Protein AF-A0A848CY30-F1 (afdb_monomer)

Sequence (282 aa):
MSFMGMEYYSLSLKELAEWYNFKQAIVEYSVNGYIADVGVECYELKNFFEYSEYDPFFDEDESNYEKHYRKINTGNFVFEVNVTHSMEEKKILAFQCHSVPFLEFKPQQIEEGFIFTVTAVHIPDFLVYLLEKVKIFLSKEFEDELFELGKKMYENARENELKKELRIEVINQLAKELENVNFRQHISRVQFEKMNTITAQVYKTKVKTEELLYQIKYKPYLLSSISKLHEEYKVKVLIGEKTSTSKEKVVGFSFLLPDKYLYGQQLKEIMQYVLSELKNKP

Secondary structure (DSSP, 8-state):
--STT-------HHHHHHHTT---EEEEEEETTEEEEEEEEEEEEEEE-------TT--S-TT----EEEEEEEEEEEEEE-SSSPPPHHHHHHHHHTT--EEEEEEEEETTEEEEEEEEEE-HHHHHHHHHHHHHHHHHHTHHHHHHHHHHHHHHHHHHHHHHHHHHHHHHHHHHHHHH--GGGGS-HHHHHHHTEEEEE-TT-EEEEEEEGGGS---HHHHHHHHHHHHHSEEEEEEEEETTEEEEEEEEEEEE-S-SSHHHHHHHHHHHHHHHHHHH--

Nearest PDB structures (foldseek):
  7rh8-assembly1_A  TM=3.267E-01  e=3.064E-01  Candida albicans SC5314
  7zrz-assembly1_CP1  TM=3.404E-01  e=1.438E+00  Homo sapiens
  1bd3-assembly1_D  TM=2.939E-01  e=3.723E+00  Toxoplasma gondii
  5e38-assembly1_C  TM=2.479E-01  e=5.319E+00  Mycobacterium tuberculosis H37Rv

Mean predicted aligned error: 18.24 Å

Foldseek 3Di:
DDDPPDDPDDDPPVVVCVVQVWDDKDAQDDDPNDTARIKTWGWDWDWDQDPDPDPVPDDPDPPDRDGDTDIDTPGIEGEHEDAPDDDDPVVVVSCVVVVHWYWYWYWDADPVGTDTDTPDGDDVVVVVVVVVVVVVVCCVVCVVVVVVVVVVVVVVVVVVVVVLVVLLVVLVVVLVVLVVDQCLVVQDPVNLQVVQKDKDFAPPWDFDDKAFPVVDDDDPVVCVVVVVLVVQWRKIFGWTDDPPDPDIDGGTMMTGHDDSRVPRVVVSVVVNVVSVVSSPDD

Solvent-accessible surface area (backbone atoms only — not comparable to full-atom values): 16655 Å² total; per-residue (Å²): 134,66,74,86,80,50,78,82,78,78,82,53,66,66,59,50,39,60,71,44,34,60,75,51,77,38,72,65,28,75,55,97,92,41,74,33,56,30,27,28,38,23,40,44,78,42,82,47,83,77,78,70,78,86,62,96,81,70,72,95,67,91,84,73,78,77,83,46,67,46,80,41,78,75,50,54,39,37,37,38,73,37,81,88,58,74,82,52,69,68,57,55,51,52,32,57,77,67,69,41,36,35,42,28,28,31,76,40,84,52,98,94,49,71,48,72,46,78,77,45,77,42,53,67,69,60,52,52,51,51,52,51,52,49,49,54,49,51,54,66,80,38,40,66,60,52,48,53,51,51,50,52,53,48,53,52,52,52,52,52,50,51,53,50,52,53,50,46,50,52,47,52,52,51,53,58,54,53,73,73,57,62,50,55,81,74,51,51,71,69,57,46,53,58,76,40,40,52,75,53,65,54,84,90,50,54,74,76,48,76,44,55,54,91,81,58,94,70,63,76,79,60,45,61,65,50,51,61,50,48,77,74,27,57,48,32,32,28,31,16,41,52,94,87,43,97,57,77,38,82,42,34,40,34,38,35,60,82,73,86,62,57,63,32,51,52,52,49,53,50,52,52,48,52,47,52,53,64,63,71,53,131

Organism: Aneurinibacillus aneurinilyticus (NCBI:txid1391)

Radius of gyration: 45.06 Å; Cα contacts (8 Å, |Δi|>4): 314; chains: 1; bounding box: 93×86×100 Å

Structure (mmCIF, N/CA/C/O backbone):
data_AF-A0A848CY30-F1
#
_entry.id   AF-A0A848CY30-F1
#
loop_
_atom_site.group_PDB
_atom_site.id
_atom_site.type_symbol
_atom_site.label_atom_id
_atom_site.label_alt_id
_atom_site.label_comp_id
_atom_site.label_asym_id
_atom_site.label_entity_id
_atom_site.label_seq_id
_atom_site.pdbx_PDB_ins_code
_atom_site.Cartn_x
_atom_site.Cartn_y
_atom_site.Cartn_z
_atom_site.occupancy
_atom_site.B_iso_or_equiv
_atom_site.auth_seq_id
_atom_site.auth_comp_id
_atom_site.auth_asym_id
_atom_site.auth_atom_id
_atom_site.pdbx_PDB_model_num
ATOM 1 N N . MET A 1 1 ? -24.897 13.186 9.792 1.00 32.31 1 MET A N 1
ATOM 2 C CA . MET A 1 1 ? -24.762 13.801 8.451 1.00 32.31 1 MET A CA 1
ATOM 3 C C . MET A 1 1 ? -23.546 13.150 7.800 1.00 32.31 1 MET A C 1
ATOM 5 O O . MET A 1 1 ? -22.458 13.335 8.325 1.00 32.31 1 MET A O 1
ATOM 9 N N . SER A 1 2 ? -23.709 12.294 6.782 1.00 28.56 2 SER A N 1
ATOM 10 C CA . SER A 1 2 ? -22.567 11.595 6.169 1.00 28.56 2 SER A CA 1
ATOM 11 C C . SER A 1 2 ? -21.793 12.560 5.274 1.00 28.56 2 SER A C 1
ATOM 13 O O . SER A 1 2 ? -22.334 13.045 4.279 1.00 28.56 2 SER A O 1
ATOM 15 N N . PHE A 1 3 ? -20.534 12.828 5.592 1.00 31.98 3 PHE A N 1
ATOM 16 C CA . PHE A 1 3 ? -19.614 13.393 4.614 1.00 31.98 3 PHE A CA 1
ATOM 17 C C . PHE A 1 3 ? -19.080 12.211 3.784 1.00 31.98 3 PHE A C 1
ATOM 19 O O . PHE A 1 3 ? -18.502 11.284 4.338 1.00 31.98 3 PHE A O 1
ATOM 26 N N . MET A 1 4 ? -19.320 12.213 2.467 1.00 35.91 4 MET A N 1
ATOM 27 C CA . MET A 1 4 ? -18.810 11.217 1.499 1.00 35.91 4 MET A CA 1
ATOM 28 C C . MET A 1 4 ? -19.354 9.774 1.572 1.00 35.91 4 MET A C 1
ATOM 30 O O . MET A 1 4 ? -18.654 8.850 1.172 1.00 35.91 4 MET A O 1
ATOM 34 N N . GLY A 1 5 ? -20.581 9.540 2.051 1.00 35.50 5 GLY A N 1
ATOM 35 C CA . GLY A 1 5 ? -21.161 8.182 2.055 1.00 35.50 5 GLY A CA 1
ATOM 36 C C . GLY A 1 5 ? -20.443 7.182 2.974 1.00 35.50 5 GLY A C 1
ATOM 37 O O . GLY A 1 5 ? -20.750 5.996 2.943 1.00 35.50 5 GLY A O 1
ATOM 38 N N . MET A 1 6 ? -19.510 7.654 3.808 1.00 35.53 6 MET A N 1
ATOM 39 C CA . MET A 1 6 ? -18.974 6.885 4.921 1.00 35.53 6 MET A CA 1
ATOM 40 C C . MET A 1 6 ? -20.007 6.904 6.046 1.00 35.53 6 MET A C 1
ATOM 42 O O . MET A 1 6 ? -20.316 7.959 6.611 1.00 35.53 6 MET A O 1
ATOM 46 N N . GLU A 1 7 ? -20.574 5.740 6.345 1.00 45.69 7 GLU A N 1
ATOM 47 C CA . GLU A 1 7 ? -21.355 5.550 7.560 1.00 45.69 7 GLU A CA 1
ATOM 48 C C . GLU A 1 7 ? -20.403 5.670 8.754 1.00 45.69 7 GLU A C 1
ATOM 50 O O . GLU A 1 7 ? -19.390 4.976 8.846 1.00 45.69 7 GLU A O 1
ATOM 55 N N . TYR A 1 8 ? -20.689 6.611 9.654 1.00 51.47 8 TYR A N 1
ATOM 56 C CA . TYR A 1 8 ? -19.996 6.670 10.933 1.00 51.47 8 TYR A CA 1
ATOM 57 C C . TYR A 1 8 ? -20.412 5.432 11.727 1.00 51.47 8 TYR A C 1
ATOM 59 O O . TYR A 1 8 ? -21.544 5.356 12.203 1.00 51.47 8 TYR A O 1
ATOM 67 N N . TYR A 1 9 ? -19.512 4.461 11.856 1.00 58.19 9 TYR A N 1
ATOM 68 C CA . TYR A 1 9 ? -19.754 3.294 12.693 1.00 58.19 9 TYR A CA 1
ATOM 69 C C . TYR A 1 9 ? -19.747 3.722 14.160 1.00 58.19 9 TYR A C 1
ATOM 71 O O . TYR A 1 9 ? -18.763 4.267 14.662 1.00 58.19 9 TYR A O 1
ATOM 79 N N . SER A 1 10 ? -20.864 3.501 14.849 1.00 67.50 10 SER A N 1
ATOM 80 C CA . SER A 1 10 ? -20.977 3.782 16.276 1.00 67.50 10 SER A CA 1
ATOM 81 C C . SER A 1 10 ? -20.033 2.877 17.065 1.00 67.50 10 SER A C 1
ATOM 83 O O . SER A 1 10 ? -20.115 1.653 16.952 1.00 67.50 10 SER A O 1
ATOM 85 N N . LEU A 1 11 ? -19.183 3.463 17.909 1.00 73.06 11 LEU A N 1
ATOM 86 C CA . LEU A 1 11 ? -18.422 2.706 18.899 1.00 73.06 11 LEU A CA 1
ATOM 87 C C . LEU A 1 11 ? -19.399 2.126 19.931 1.00 73.06 11 LEU A C 1
ATOM 89 O O . LEU A 1 11 ? -20.044 2.871 20.670 1.00 73.06 11 LEU A O 1
ATOM 93 N N . SER A 1 12 ? -19.516 0.801 19.993 1.00 83.50 12 SER A N 1
ATOM 94 C CA . SER A 1 12 ? -20.350 0.149 20.999 1.00 83.50 12 SER A CA 1
ATOM 95 C C . SER A 1 12 ? -19.657 0.197 22.359 1.00 83.50 12 SER A C 1
ATOM 97 O O . SER A 1 12 ? -18.702 -0.539 22.607 1.00 83.50 12 SER A O 1
ATOM 99 N N . LEU A 1 13 ? -20.161 1.033 23.274 1.00 83.94 13 LEU A N 1
ATOM 100 C CA . LEU A 1 13 ? -19.685 1.057 24.664 1.00 83.94 13 LEU A CA 1
ATOM 101 C C . LEU A 1 13 ? -19.841 -0.306 25.348 1.00 83.94 13 LEU A C 1
ATOM 103 O O . LEU A 1 13 ? -19.048 -0.643 26.221 1.00 83.94 13 LEU A O 1
ATOM 107 N N . LYS A 1 14 ? -20.832 -1.103 24.931 1.00 86.69 14 LYS A N 1
ATOM 108 C CA . LYS A 1 14 ? -21.013 -2.471 25.414 1.00 86.69 14 LYS A CA 1
ATOM 109 C C . LYS A 1 14 ? -19.854 -3.369 24.981 1.00 86.69 14 LYS A C 1
ATOM 111 O O . LYS A 1 14 ? -19.262 -4.017 25.832 1.00 86.69 14 LYS A O 1
ATOM 116 N N . GLU A 1 15 ? -19.505 -3.372 23.693 1.00 88.00 15 GLU A N 1
ATOM 117 C CA . GLU A 1 15 ? -18.373 -4.171 23.196 1.00 88.00 15 GLU A CA 1
ATOM 118 C C . GLU A 1 15 ? -17.053 -3.708 23.819 1.00 88.00 15 GLU A C 1
ATOM 120 O O . GLU A 1 15 ? -16.219 -4.533 24.181 1.00 88.00 15 GLU A O 1
ATOM 125 N N . LEU A 1 16 ? -16.881 -2.395 23.998 1.00 89.56 16 LEU A N 1
ATOM 126 C CA . LEU A 1 16 ? -15.714 -1.831 24.669 1.00 89.56 16 LEU A CA 1
ATOM 127 C C . LEU A 1 16 ? -15.620 -2.302 26.129 1.00 89.56 16 LEU A C 1
ATOM 129 O O . LEU A 1 16 ? -14.561 -2.748 26.567 1.00 89.56 16 LEU A O 1
ATOM 133 N N . ALA A 1 17 ? -16.728 -2.240 26.872 1.00 90.62 17 ALA A N 1
ATOM 134 C CA . ALA A 1 17 ? -16.795 -2.680 28.263 1.00 90.62 17 ALA A CA 1
ATOM 135 C C . ALA A 1 17 ? -16.582 -4.191 28.415 1.00 90.62 17 ALA A C 1
ATOM 137 O O . ALA A 1 17 ? -15.978 -4.627 29.395 1.00 90.62 17 ALA A O 1
ATOM 138 N N . GLU A 1 18 ? -17.061 -4.987 27.458 1.00 90.25 18 GLU A N 1
ATOM 139 C CA . GLU A 1 18 ? -16.819 -6.429 27.393 1.00 90.25 18 GLU A CA 1
ATOM 140 C C . GLU A 1 18 ? -15.346 -6.731 27.101 1.00 90.25 18 GLU A C 1
ATOM 142 O O . GLU A 1 18 ? -14.755 -7.566 27.784 1.00 90.25 18 GLU A O 1
ATOM 147 N N . TRP A 1 19 ? -14.733 -6.016 26.152 1.00 90.69 19 TRP A N 1
ATOM 148 C CA . TRP A 1 19 ? -13.334 -6.210 25.766 1.00 90.69 19 TRP A CA 1
ATOM 149 C C . TRP A 1 19 ? -12.361 -5.850 26.893 1.00 90.69 19 TRP A C 1
ATOM 151 O O . TRP A 1 19 ? -11.483 -6.641 27.223 1.00 90.69 19 TRP A O 1
ATOM 161 N N . TYR A 1 20 ? -12.550 -4.693 27.536 1.00 90.50 20 TYR A N 1
ATOM 162 C CA . TYR A 1 20 ? -11.743 -4.270 28.690 1.00 90.50 20 TYR A CA 1
ATOM 163 C C . TYR A 1 20 ? -12.191 -4.920 30.013 1.00 90.50 20 TYR A C 1
ATOM 165 O O . TYR A 1 20 ? -11.519 -4.770 31.038 1.00 90.50 20 TYR A O 1
ATOM 173 N N . ASN A 1 21 ? -13.317 -5.645 30.003 1.00 91.50 21 ASN A N 1
ATOM 174 C CA . ASN A 1 21 ? -13.921 -6.314 31.156 1.00 91.50 21 ASN A CA 1
ATOM 175 C C . ASN A 1 21 ? -14.073 -5.379 32.366 1.00 91.50 21 ASN A C 1
ATOM 177 O O . ASN A 1 21 ? -13.579 -5.661 33.464 1.00 91.50 21 ASN A O 1
ATOM 181 N N . PHE A 1 22 ? -14.770 -4.264 32.153 1.00 93.75 22 PHE A N 1
ATOM 182 C CA . PHE A 1 22 ? -15.001 -3.248 33.176 1.00 93.75 22 PHE A CA 1
ATOM 183 C C . PHE A 1 22 ? -15.627 -3.836 34.450 1.00 93.75 22 PHE A C 1
ATOM 185 O O . PHE A 1 22 ? -16.472 -4.746 34.404 1.00 93.75 22 PHE A O 1
ATOM 192 N N . LYS A 1 23 ? -15.208 -3.315 35.609 1.00 89.56 23 LYS A N 1
ATOM 193 C CA . LYS A 1 23 ? -15.748 -3.722 36.917 1.00 89.56 23 LYS A CA 1
ATOM 194 C C . LYS A 1 23 ? -16.215 -2.557 37.761 1.00 89.56 23 LYS A C 1
ATOM 196 O O . LYS A 1 23 ? -17.405 -2.457 38.042 1.00 89.56 23 LYS A O 1
ATOM 201 N N . GLN A 1 24 ? -15.279 -1.722 38.189 1.00 91.50 24 GLN A N 1
ATOM 202 C CA . GLN A 1 24 ? -15.540 -0.671 39.156 1.00 91.50 24 GLN A CA 1
ATOM 203 C C . GLN A 1 24 ? -15.174 0.673 38.554 1.00 91.50 24 GLN A C 1
ATOM 205 O O . GLN A 1 24 ? -14.080 0.831 38.023 1.00 91.50 24 GLN A O 1
ATOM 210 N N . ALA A 1 25 ? -16.105 1.617 38.644 1.00 93.75 25 ALA A N 1
ATOM 211 C CA . ALA A 1 25 ? -15.894 2.996 38.246 1.00 93.75 25 ALA A CA 1
ATOM 212 C C . ALA A 1 25 ? -15.588 3.858 39.477 1.00 93.75 25 ALA A C 1
ATOM 214 O O . ALA A 1 25 ? -16.184 3.674 40.542 1.00 93.75 25 ALA A O 1
ATOM 215 N N . ILE A 1 26 ? -14.672 4.803 39.312 1.00 94.50 26 ILE A N 1
ATOM 216 C CA . ILE A 1 26 ? -14.230 5.762 40.319 1.00 94.50 26 ILE A CA 1
ATOM 217 C C . ILE A 1 26 ? -14.337 7.144 39.684 1.00 94.50 26 ILE A C 1
ATOM 219 O O . ILE A 1 26 ? -13.749 7.385 38.633 1.00 94.50 26 ILE A O 1
ATOM 223 N N . VAL A 1 27 ? -15.107 8.033 40.305 1.00 94.81 27 VAL A N 1
ATOM 224 C CA . VAL A 1 27 ? -15.240 9.430 39.863 1.00 94.81 27 VAL A CA 1
ATOM 225 C C . VAL A 1 27 ? -14.034 10.229 40.366 1.00 94.81 27 VAL A C 1
ATOM 227 O O . VAL A 1 27 ? -13.505 9.903 41.428 1.00 94.81 27 VAL A O 1
ATOM 230 N N . GLU A 1 28 ? -13.605 11.251 39.623 1.00 92.69 28 GLU A N 1
ATOM 231 C CA . GLU A 1 28 ? -12.420 12.069 39.944 1.00 92.69 28 GLU A CA 1
ATOM 232 C C . GLU A 1 28 ? -11.153 11.207 40.120 1.00 92.69 28 GLU A C 1
ATOM 234 O O . GLU A 1 28 ? -10.392 11.321 41.085 1.00 92.69 28 GLU A O 1
ATOM 239 N N . TYR A 1 29 ? -10.932 10.291 39.177 1.00 93.44 29 TYR A N 1
ATOM 240 C CA . TYR A 1 29 ? -9.844 9.323 39.224 1.00 93.44 29 TYR A CA 1
ATOM 241 C C . TYR A 1 29 ? -8.486 9.983 38.954 1.00 93.44 29 TYR A C 1
ATOM 243 O O . TYR A 1 29 ? -8.253 10.556 37.891 1.00 93.44 29 TYR A O 1
ATOM 251 N N . SER A 1 30 ? -7.561 9.871 39.909 1.00 93.06 30 SER A N 1
ATOM 252 C CA . SER A 1 30 ? -6.199 10.393 39.765 1.00 93.06 30 SER A CA 1
ATOM 253 C C . SER A 1 30 ? -5.280 9.379 39.085 1.00 93.06 30 SER A C 1
ATOM 255 O O . SER A 1 30 ? -5.104 8.259 39.567 1.00 93.06 30 SER A O 1
ATOM 257 N N . VAL A 1 31 ? -4.654 9.789 37.982 1.00 90.81 31 VAL A N 1
ATOM 258 C CA . VAL A 1 31 ? -3.701 8.979 37.220 1.00 90.81 31 VAL A CA 1
ATOM 259 C C . VAL A 1 31 ? -2.607 9.858 36.622 1.00 90.81 31 VAL A C 1
ATOM 261 O O . VAL A 1 31 ? -2.865 10.862 35.961 1.00 90.81 31 VAL A O 1
ATOM 264 N N . ASN A 1 32 ? -1.350 9.487 36.877 1.00 86.88 32 ASN A N 1
ATOM 265 C CA . ASN A 1 32 ? -0.156 10.178 36.372 1.00 86.88 32 ASN A CA 1
ATOM 266 C C . ASN A 1 32 ? -0.130 11.694 36.652 1.00 86.88 32 ASN A C 1
ATOM 268 O O . ASN A 1 32 ? 0.345 12.475 35.831 1.00 86.88 32 ASN A O 1
ATOM 272 N N . GLY A 1 33 ? -0.643 12.112 37.813 1.00 90.38 33 GLY A N 1
ATOM 273 C CA . GLY A 1 33 ? -0.680 13.521 38.219 1.00 90.38 33 GLY A CA 1
ATOM 274 C C . GLY A 1 33 ? -1.813 14.342 37.596 1.00 90.38 33 GLY A C 1
ATOM 275 O O . GLY A 1 33 ? -1.866 15.548 37.826 1.00 90.38 33 GLY A O 1
ATOM 276 N N . TYR A 1 34 ? -2.724 13.709 36.854 1.00 93.44 34 TYR A N 1
ATOM 277 C CA . TYR A 1 34 ? -3.939 14.321 36.320 1.00 93.44 34 TYR A CA 1
ATOM 278 C C . TYR A 1 34 ? -5.180 13.699 36.962 1.00 93.44 34 TYR A C 1
ATOM 280 O O . TYR A 1 34 ? -5.157 12.541 37.371 1.00 93.44 34 TYR A O 1
ATOM 288 N N . ILE A 1 35 ? -6.265 14.469 37.031 1.00 92.94 35 ILE A N 1
ATOM 289 C CA . ILE A 1 35 ? -7.577 13.994 37.485 1.00 92.94 35 ILE A CA 1
ATOM 290 C C . ILE A 1 35 ? -8.447 13.789 36.255 1.00 92.94 35 ILE A C 1
ATOM 292 O O . ILE A 1 35 ? -8.542 14.693 35.423 1.00 92.94 35 ILE A O 1
ATOM 296 N N . ALA A 1 36 ? -9.044 12.611 36.149 1.00 93.75 36 ALA A N 1
ATOM 297 C CA . ALA A 1 36 ? -10.033 12.263 35.150 1.00 93.75 36 ALA A CA 1
ATOM 298 C C . ALA A 1 36 ? -11.441 12.215 35.734 1.00 93.75 36 ALA A C 1
ATOM 300 O O . ALA A 1 36 ? -11.602 11.870 36.904 1.00 93.75 36 ALA A O 1
ATOM 301 N N . ASP A 1 37 ? -12.458 12.493 34.918 1.00 94.50 37 ASP A N 1
ATOM 302 C CA . ASP A 1 37 ? -13.846 12.479 35.388 1.00 94.50 37 ASP A CA 1
ATOM 303 C C . ASP A 1 37 ? -14.254 11.098 35.901 1.00 94.50 37 ASP A C 1
ATOM 305 O O . ASP A 1 37 ? -14.829 10.989 36.984 1.00 94.50 37 ASP A O 1
ATOM 309 N N . VAL A 1 38 ? -13.924 10.036 35.157 1.00 95.94 38 VAL A N 1
ATOM 310 C CA . VAL A 1 38 ? -14.168 8.654 35.582 1.00 95.94 38 VAL A CA 1
ATOM 311 C C . VAL A 1 38 ? -13.004 7.748 35.185 1.00 95.94 38 VAL A C 1
ATOM 313 O O . VAL A 1 38 ? -12.610 7.695 34.024 1.00 95.94 38 VAL A O 1
ATOM 316 N N . GLY A 1 39 ? -12.486 6.977 36.137 1.00 95.56 39 GLY A N 1
ATOM 317 C CA . GLY A 1 39 ? -11.607 5.833 35.896 1.00 95.56 39 GLY A CA 1
ATOM 318 C C . GLY A 1 39 ? -12.363 4.525 36.102 1.00 95.56 39 GLY A C 1
ATOM 319 O O . GLY A 1 39 ? -13.160 4.418 37.029 1.00 95.56 39 GLY A O 1
ATOM 320 N N . VAL A 1 40 ? -12.133 3.528 35.253 1.00 95.88 40 VAL A N 1
ATOM 321 C CA . VAL A 1 40 ? -12.795 2.221 35.324 1.00 95.88 40 VAL A CA 1
ATOM 322 C C . VAL A 1 40 ? -11.765 1.104 35.330 1.00 95.88 40 VAL A C 1
ATOM 324 O O . VAL A 1 40 ? -10.986 0.970 34.390 1.00 95.88 40 VAL A O 1
ATOM 327 N N . GLU A 1 41 ? -11.787 0.265 36.359 1.00 94.44 41 GLU A N 1
ATOM 328 C CA . GLU A 1 41 ? -10.870 -0.869 36.459 1.00 94.44 41 GLU A CA 1
ATOM 329 C C . GLU A 1 41 ? -11.108 -1.895 35.343 1.00 94.44 41 GLU A C 1
ATOM 331 O O . GLU A 1 41 ? -12.249 -2.302 35.082 1.00 94.44 41 GLU A O 1
ATOM 336 N N . CYS A 1 42 ? -10.013 -2.345 34.730 1.00 93.44 42 CYS A N 1
ATOM 337 C CA . CYS A 1 42 ? -9.975 -3.309 33.633 1.00 93.44 42 CYS A CA 1
ATOM 338 C C . CYS A 1 42 ? -9.347 -4.631 34.085 1.00 93.44 42 CYS A C 1
ATOM 340 O O . CYS A 1 42 ? -8.442 -4.646 34.923 1.00 93.44 42 CYS A O 1
ATOM 342 N N . TYR A 1 43 ? -9.815 -5.752 33.530 1.00 91.00 43 TYR A N 1
ATOM 343 C CA . TYR A 1 43 ? -9.376 -7.082 33.961 1.00 91.00 43 TYR A CA 1
ATOM 344 C C . TYR A 1 43 ? -9.195 -8.068 32.809 1.00 91.00 43 TYR A C 1
ATOM 346 O O . TYR A 1 43 ? -10.087 -8.268 31.992 1.00 91.00 43 TYR A O 1
ATOM 354 N N . GLU A 1 44 ? -8.111 -8.831 32.836 1.00 87.81 44 GLU A N 1
ATOM 355 C CA . GLU A 1 44 ? -7.894 -9.954 31.925 1.00 87.81 44 GLU A CA 1
ATOM 356 C C . GLU A 1 44 ? -8.105 -11.287 32.653 1.00 87.81 44 GLU A C 1
ATOM 358 O O . GLU A 1 44 ? -7.745 -11.447 33.825 1.00 87.81 44 GLU A O 1
ATOM 363 N N . LEU A 1 45 ? -8.708 -12.257 31.963 1.00 80.44 45 LEU A N 1
ATOM 364 C CA . LEU A 1 45 ? -8.802 -13.638 32.431 1.00 80.44 45 LEU A CA 1
ATOM 365 C C . LEU A 1 45 ? -7.571 -14.402 31.945 1.00 80.44 45 LEU A C 1
ATOM 367 O O . LEU A 1 45 ? -7.471 -14.713 30.761 1.00 80.44 45 LEU A O 1
ATOM 371 N N . LYS A 1 46 ? -6.650 -14.740 32.853 1.00 78.44 46 LYS A N 1
ATOM 372 C CA . LYS A 1 46 ? -5.516 -15.611 32.523 1.00 78.44 46 LYS A CA 1
ATOM 373 C C . LYS A 1 46 ? -5.783 -17.038 32.974 1.00 78.44 46 LYS A C 1
ATOM 375 O O . LYS A 1 46 ? -6.181 -17.271 34.118 1.00 78.44 46 LYS A O 1
ATOM 380 N N . ASN A 1 47 ? -5.539 -17.976 32.061 1.00 75.12 47 ASN A N 1
ATOM 381 C CA . ASN A 1 47 ? -5.495 -19.400 32.372 1.00 75.12 47 ASN A CA 1
ATOM 382 C C . ASN A 1 47 ? -4.277 -19.662 33.253 1.00 75.12 47 AS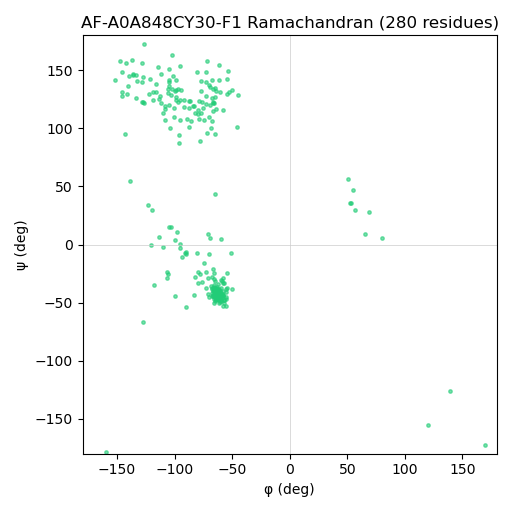N A C 1
ATOM 384 O O . ASN A 1 47 ? -3.159 -19.317 32.867 1.00 75.12 47 ASN A O 1
ATOM 388 N N . PHE A 1 48 ? -4.490 -20.290 34.402 1.00 63.38 48 PHE A N 1
ATOM 389 C CA . PHE A 1 48 ? -3.411 -20.872 35.181 1.00 63.38 48 PHE A CA 1
ATOM 390 C C . PHE A 1 48 ? -3.574 -22.386 35.174 1.00 63.38 48 PHE A C 1
ATOM 392 O O . PHE A 1 48 ? -4.643 -22.905 35.482 1.00 63.38 48 PHE A O 1
ATOM 399 N N . PHE A 1 49 ? -2.499 -23.079 34.810 1.00 60.50 49 PHE A N 1
ATOM 400 C CA . PHE A 1 49 ? -2.345 -24.484 35.147 1.00 60.50 49 PHE A CA 1
ATOM 401 C C . PHE A 1 49 ? -1.694 -24.507 36.524 1.00 60.50 49 PHE A C 1
ATOM 403 O O . PHE A 1 49 ? -0.501 -24.226 36.655 1.00 60.50 49 PHE A O 1
ATOM 410 N N . GLU A 1 50 ? -2.486 -24.749 37.564 1.00 52.72 50 GLU A N 1
ATOM 411 C CA . GLU A 1 50 ? -1.918 -25.164 38.839 1.00 52.72 50 GLU A CA 1
ATOM 412 C C . GLU A 1 50 ? -1.402 -26.587 38.622 1.00 52.72 50 GLU A C 1
ATOM 414 O O . GLU A 1 50 ? -2.179 -27.513 38.400 1.00 52.72 50 GLU A O 1
ATOM 419 N N . TYR A 1 51 ? -0.079 -26.755 38.605 1.00 51.47 51 TYR A N 1
ATOM 420 C CA . TYR A 1 51 ? 0.495 -28.073 38.836 1.00 51.47 51 TYR A CA 1
ATOM 421 C C . TYR A 1 51 ? 0.132 -28.421 40.278 1.00 51.47 51 TYR A C 1
ATOM 423 O O . TYR A 1 51 ? 0.809 -27.974 41.203 1.00 51.47 51 TYR A O 1
ATOM 431 N N . SER A 1 52 ? -0.966 -29.153 40.480 1.00 50.97 52 SER A N 1
ATOM 432 C CA . SER A 1 52 ? -1.178 -29.829 41.753 1.00 50.97 52 SER A CA 1
ATOM 433 C C . SER A 1 52 ? 0.059 -30.685 41.997 1.00 50.97 52 SER A C 1
ATOM 435 O O . SER A 1 52 ? 0.504 -31.392 41.086 1.00 50.97 52 SER A O 1
ATOM 437 N N . GLU A 1 53 ? 0.660 -30.563 43.180 1.00 50.03 53 GLU A N 1
ATOM 438 C CA . GLU A 1 53 ? 1.776 -31.410 43.589 1.00 50.03 53 GLU A CA 1
ATOM 439 C C . GLU A 1 53 ? 1.454 -32.862 43.229 1.00 50.03 53 GLU A C 1
ATOM 441 O O . GLU A 1 53 ? 0.356 -33.343 43.494 1.00 50.03 53 GLU A O 1
ATOM 446 N N . TYR A 1 54 ? 2.394 -33.493 42.529 1.00 51.44 54 TYR A N 1
ATOM 447 C CA . TYR A 1 54 ? 2.299 -34.835 41.969 1.00 51.44 54 TYR A CA 1
ATOM 448 C C . TYR A 1 54 ? 1.730 -35.808 43.013 1.00 51.44 54 TYR A C 1
ATOM 450 O O . TYR A 1 54 ? 2.455 -36.226 43.915 1.00 51.44 54 TYR A O 1
ATOM 458 N N . ASP A 1 55 ? 0.442 -36.141 42.912 1.00 53.34 55 ASP A N 1
ATOM 459 C CA . ASP A 1 55 ? -0.161 -37.235 43.666 1.00 53.34 55 ASP A CA 1
ATOM 460 C C . ASP A 1 55 ? 0.070 -38.512 42.845 1.00 53.34 55 ASP A C 1
ATOM 462 O O . ASP A 1 55 ? -0.544 -38.679 41.787 1.00 53.34 55 ASP A O 1
ATOM 466 N N . PRO A 1 56 ? 0.988 -39.405 43.260 1.00 53.19 56 PRO A N 1
ATOM 467 C CA . PRO A 1 56 ? 1.370 -40.580 42.482 1.00 53.19 56 PRO A CA 1
ATOM 468 C C . PRO A 1 56 ? 0.270 -41.658 42.417 1.00 53.19 56 PRO A C 1
ATOM 470 O O . PRO A 1 56 ? 0.543 -42.761 41.947 1.00 53.19 56 PRO A O 1
ATOM 473 N N . PHE A 1 57 ? -0.946 -41.367 42.895 1.00 56.59 57 PHE A N 1
ATOM 474 C CA . PHE A 1 57 ? -2.087 -42.283 42.903 1.00 56.59 57 PHE A CA 1
ATOM 475 C C . PHE A 1 57 ? -3.256 -41.875 41.993 1.00 56.59 57 PHE A C 1
ATOM 477 O O . PHE A 1 57 ? -4.287 -42.545 42.027 1.00 56.59 57 PHE A O 1
ATOM 484 N N . PHE A 1 58 ? -3.129 -40.826 41.173 1.00 51.94 58 PHE A N 1
ATOM 485 C CA . PHE A 1 58 ? -4.175 -40.479 40.205 1.00 51.94 58 PHE A CA 1
ATOM 486 C C . PHE A 1 58 ? -3.990 -41.223 38.874 1.00 51.94 58 PHE A C 1
ATOM 488 O O . PHE A 1 58 ? -2.981 -41.061 38.191 1.00 51.94 58 PHE A O 1
ATOM 495 N N . ASP A 1 59 ? -4.987 -42.050 38.546 1.00 51.12 59 ASP A N 1
ATOM 496 C CA . ASP A 1 59 ? -5.133 -42.785 37.286 1.00 51.12 59 ASP A CA 1
ATOM 497 C C . ASP A 1 59 ? -5.056 -41.861 36.052 1.00 51.12 59 ASP A C 1
ATOM 499 O O . ASP A 1 59 ? -5.467 -40.700 36.093 1.00 51.12 59 ASP A O 1
ATOM 503 N N . GLU A 1 60 ? -4.546 -42.417 34.946 1.00 51.19 60 GLU A N 1
ATOM 504 C CA . GLU A 1 60 ? -4.245 -41.800 33.640 1.00 51.19 60 GLU A CA 1
ATOM 505 C C . GLU A 1 60 ? -5.474 -41.282 32.847 1.00 51.19 60 GLU A C 1
ATOM 507 O O . GLU A 1 60 ? -5.559 -41.471 31.635 1.00 51.19 60 GLU A O 1
ATOM 512 N N . ASP A 1 61 ? -6.433 -40.611 33.483 1.00 50.56 61 ASP A N 1
ATOM 513 C CA . ASP A 1 61 ? -7.505 -39.902 32.773 1.00 50.56 61 ASP A CA 1
ATOM 514 C C . ASP A 1 61 ? -7.141 -38.413 32.614 1.00 50.56 61 ASP A C 1
ATOM 516 O O . ASP A 1 61 ? -7.419 -37.566 33.465 1.00 50.56 61 ASP A O 1
ATOM 520 N N . GLU A 1 62 ? -6.539 -38.072 31.467 1.00 50.53 62 GLU A N 1
ATOM 521 C CA . GLU A 1 62 ? -6.152 -36.713 31.028 1.00 50.53 62 GLU A CA 1
ATOM 522 C C . GLU A 1 62 ? -7.326 -35.702 30.916 1.00 50.53 62 GLU A C 1
ATOM 524 O O . GLU A 1 62 ? -7.146 -34.568 30.464 1.00 50.53 62 GLU A O 1
ATOM 529 N N . SER A 1 63 ? -8.553 -36.062 31.306 1.00 48.00 63 SER A N 1
ATOM 530 C CA . SER A 1 63 ? -9.764 -35.295 30.989 1.00 48.00 63 SER A CA 1
ATOM 531 C C . SER A 1 63 ? -10.243 -34.304 32.056 1.00 48.00 63 SER A C 1
ATOM 533 O O . SER A 1 63 ? -11.259 -33.651 31.823 1.00 48.00 63 SER A O 1
ATOM 535 N N . ASN A 1 64 ? -9.565 -34.157 33.202 1.00 43.44 64 ASN A N 1
ATOM 536 C CA . ASN A 1 64 ? -10.113 -33.409 34.349 1.00 43.44 64 ASN A CA 1
ATOM 537 C C . ASN A 1 64 ? -9.255 -32.240 34.867 1.00 43.44 64 ASN A C 1
ATOM 539 O O . ASN A 1 64 ? -9.267 -31.923 36.054 1.00 43.44 64 ASN A O 1
ATOM 543 N N . TYR A 1 65 ? -8.549 -31.539 33.977 1.00 51.56 65 TYR A N 1
ATOM 544 C CA . TYR A 1 65 ? -8.002 -30.225 34.321 1.00 51.56 65 TYR A CA 1
ATOM 545 C C . TYR A 1 65 ? -9.142 -29.198 34.410 1.00 51.56 65 TYR A C 1
ATOM 547 O O . TYR A 1 65 ? -9.563 -28.630 33.396 1.00 51.56 65 TYR A O 1
ATOM 555 N N . GLU A 1 66 ? -9.654 -28.942 35.618 1.00 52.41 66 GLU A N 1
ATOM 556 C CA . GLU A 1 66 ? -10.504 -27.775 35.863 1.00 52.41 66 GLU A CA 1
ATOM 557 C C . GLU A 1 66 ? -9.716 -26.512 35.490 1.00 52.41 66 GLU A C 1
ATOM 559 O O . GLU A 1 66 ? -8.672 -26.194 36.061 1.00 52.41 66 GLU A O 1
ATOM 564 N N . LYS A 1 67 ? -10.189 -25.782 34.473 1.00 57.44 67 LYS A N 1
ATOM 565 C CA . LYS A 1 67 ? -9.575 -24.511 34.083 1.00 57.44 67 LYS A CA 1
ATOM 566 C C . LYS A 1 67 ? -9.814 -23.488 35.188 1.00 57.44 67 LYS A C 1
ATOM 568 O O . LYS A 1 67 ? -10.876 -22.866 35.250 1.00 57.44 67 LYS A O 1
ATOM 573 N N . HIS A 1 68 ? -8.810 -23.266 36.024 1.00 64.38 68 HIS A N 1
ATOM 574 C CA . HIS A 1 68 ? -8.817 -22.159 36.966 1.00 64.38 68 HIS A CA 1
ATOM 575 C C . HIS A 1 68 ? -8.423 -20.865 36.239 1.00 64.38 68 HIS A C 1
ATOM 577 O O . HIS A 1 68 ? -7.312 -20.698 35.729 1.00 64.38 68 HIS A O 1
ATOM 583 N N . TYR A 1 69 ? -9.368 -19.928 36.176 1.00 69.94 69 TYR A N 1
ATOM 584 C CA . TYR A 1 69 ? -9.138 -18.591 35.638 1.00 69.94 69 TYR A CA 1
ATOM 585 C C . TYR A 1 69 ? -8.812 -17.633 36.776 1.00 69.94 69 TYR A C 1
ATOM 587 O O . TYR A 1 69 ? -9.620 -17.445 37.689 1.00 69.94 69 TYR A O 1
ATOM 595 N N . ARG A 1 70 ? -7.671 -16.948 36.687 1.00 78.12 70 ARG A N 1
ATOM 596 C CA . ARG A 1 70 ? -7.371 -15.822 37.573 1.00 78.12 70 ARG A CA 1
ATOM 597 C C . ARG A 1 70 ? -7.683 -14.518 36.851 1.00 78.12 70 ARG A C 1
ATOM 599 O O . ARG A 1 70 ? -7.184 -14.272 35.755 1.00 78.12 70 ARG A O 1
ATOM 606 N N . LYS A 1 71 ? -8.492 -13.669 37.487 1.00 80.25 71 LYS A N 1
ATOM 607 C CA . LYS A 1 71 ? -8.693 -12.281 37.054 1.00 80.25 71 LYS A CA 1
ATOM 608 C C . LYS A 1 71 ? -7.478 -11.460 37.468 1.00 80.25 71 LYS A C 1
ATOM 610 O O . LYS A 1 71 ? -7.141 -11.420 38.651 1.00 80.25 71 LYS A O 1
ATOM 615 N N . ILE A 1 72 ? -6.830 -10.820 36.505 1.00 86.56 72 ILE A N 1
ATOM 616 C CA . ILE A 1 72 ? -5.695 -9.927 36.733 1.00 86.56 72 ILE A CA 1
ATOM 617 C C . ILE A 1 72 ? -6.135 -8.522 36.354 1.00 86.56 72 ILE A C 1
ATOM 619 O O . ILE A 1 72 ? -6.615 -8.319 35.244 1.00 86.56 72 ILE A O 1
ATOM 623 N N . ASN A 1 73 ? -5.994 -7.573 37.278 1.00 88.38 73 ASN A N 1
ATOM 624 C CA . ASN A 1 73 ? -6.232 -6.165 36.983 1.00 88.38 73 ASN A CA 1
ATOM 625 C C . ASN A 1 73 ? -5.162 -5.690 35.981 1.00 88.38 73 ASN A C 1
ATOM 627 O O . ASN A 1 73 ? -3.966 -5.833 36.246 1.00 88.38 73 ASN A O 1
ATOM 631 N N . THR A 1 74 ? -5.592 -5.189 34.824 1.00 89.44 74 THR A N 1
ATOM 632 C CA . THR A 1 74 ? -4.716 -4.730 33.733 1.00 89.44 74 THR A CA 1
ATOM 633 C C . THR A 1 74 ? -4.534 -3.216 33.705 1.00 89.44 74 THR A C 1
ATOM 635 O O . THR A 1 74 ? -3.855 -2.696 32.824 1.00 89.44 74 THR A O 1
ATOM 638 N N . GLY A 1 75 ? -5.102 -2.505 34.678 1.00 91.38 75 GLY A N 1
ATOM 639 C CA . GLY A 1 75 ? -5.071 -1.055 34.781 1.00 91.38 75 GLY A CA 1
ATOM 640 C C . GLY A 1 75 ? -6.471 -0.453 34.759 1.00 91.38 75 GLY A C 1
ATOM 641 O O . GLY A 1 75 ? -7.455 -1.092 35.131 1.00 91.38 75 GLY A O 1
ATOM 642 N N . ASN A 1 76 ? -6.546 0.808 34.337 1.00 93.56 76 ASN A N 1
ATOM 643 C CA . ASN A 1 76 ? -7.783 1.578 34.319 1.00 93.56 76 ASN A CA 1
ATOM 644 C C . ASN A 1 76 ? -8.031 2.189 32.943 1.00 93.56 76 ASN A C 1
ATOM 646 O O . ASN A 1 76 ? -7.099 2.633 32.273 1.00 93.56 76 ASN A O 1
ATOM 650 N N . PHE A 1 77 ? -9.302 2.248 32.569 1.00 96.00 77 PHE A N 1
ATOM 651 C CA . PHE A 1 77 ? -9.811 2.985 31.428 1.00 96.00 77 PHE A CA 1
ATOM 652 C C . PHE A 1 77 ? -10.338 4.334 31.888 1.00 96.00 77 PHE A C 1
ATOM 654 O O . PHE A 1 77 ? -11.074 4.407 32.869 1.00 96.00 77 PHE A O 1
ATOM 661 N N . VAL A 1 78 ? -9.989 5.398 31.178 1.00 96.50 78 VAL A N 1
ATOM 662 C CA . VAL A 1 78 ? -10.368 6.761 31.548 1.00 96.50 78 VAL A CA 1
ATOM 663 C C . VAL A 1 78 ? -11.478 7.299 30.644 1.00 96.50 78 VAL A C 1
ATOM 665 O O . VAL A 1 78 ? -11.410 7.202 29.421 1.00 96.50 78 VAL A O 1
ATOM 668 N N . PHE A 1 79 ? -12.488 7.913 31.248 1.00 95.62 79 PHE A N 1
ATOM 669 C CA . PHE A 1 79 ? -13.516 8.682 30.564 1.00 95.62 79 PHE A CA 1
ATOM 670 C C . PHE A 1 79 ? -13.458 10.153 30.981 1.00 95.62 79 PHE A C 1
ATOM 672 O O . PHE A 1 79 ? -13.317 10.464 32.163 1.00 95.62 79 PHE A O 1
ATOM 679 N N . GLU A 1 80 ? -13.608 11.039 29.999 1.00 96.00 80 GLU A N 1
ATOM 680 C CA . GLU A 1 80 ? -13.635 12.497 30.158 1.00 96.00 80 GLU A CA 1
ATOM 681 C C . GLU A 1 80 ? -14.877 13.083 29.480 1.00 96.00 80 GLU A C 1
ATOM 683 O O . GLU A 1 80 ? -15.243 12.686 28.367 1.00 96.00 80 GLU A O 1
ATOM 688 N N . VAL A 1 81 ? -15.500 14.064 30.126 1.00 93.81 81 VAL A N 1
ATOM 689 C CA . VAL A 1 81 ? -16.683 14.768 29.641 1.00 93.81 81 VAL A CA 1
ATOM 690 C C . VAL A 1 81 ? -16.303 16.185 29.226 1.00 93.81 81 VAL A C 1
ATOM 692 O O . VAL A 1 81 ? -16.119 17.091 30.036 1.00 93.81 81 VAL A O 1
ATOM 695 N N . ASN A 1 82 ? -16.279 16.421 27.920 1.00 92.81 82 ASN A N 1
ATOM 696 C CA . ASN A 1 82 ? -16.041 17.741 27.354 1.00 92.81 82 ASN A CA 1
ATOM 697 C C . ASN A 1 82 ? -17.309 18.605 27.451 1.00 92.81 82 ASN A C 1
ATOM 699 O O . ASN A 1 82 ? -18.151 18.606 26.548 1.00 92.81 82 ASN A O 1
ATOM 703 N N . VAL A 1 83 ? -17.456 19.329 28.565 1.00 86.50 83 VAL A N 1
ATOM 704 C CA . VAL A 1 83 ? -18.565 20.278 28.768 1.00 86.50 83 VAL A CA 1
ATOM 705 C C . VAL A 1 83 ? -18.196 21.675 28.271 1.00 86.50 83 VAL A C 1
ATOM 707 O O . VAL A 1 83 ? -18.928 22.269 27.480 1.00 86.50 83 VAL A O 1
ATOM 710 N N . THR A 1 84 ? -17.071 22.216 28.744 1.00 84.56 84 THR A N 1
ATOM 711 C CA . THR A 1 84 ? -16.645 23.600 28.463 1.00 84.56 84 THR A CA 1
ATOM 712 C C . THR A 1 84 ? -15.328 23.678 27.707 1.00 84.56 84 THR A C 1
ATOM 714 O O . THR A 1 84 ? -15.154 24.566 26.875 1.00 84.56 84 THR A O 1
ATOM 717 N N . HIS A 1 85 ? -14.413 22.757 27.986 1.00 87.31 85 HIS A N 1
ATOM 718 C CA . HIS A 1 85 ? -13.099 22.682 27.376 1.00 87.31 85 HIS A CA 1
ATOM 719 C C . HIS A 1 85 ? -12.762 21.225 27.084 1.00 87.31 85 HIS A C 1
ATOM 721 O O . HIS A 1 85 ? -13.141 20.329 27.837 1.00 87.31 85 HIS A O 1
ATOM 727 N N . SER A 1 86 ? -12.047 21.016 25.982 1.00 92.38 86 SER A N 1
ATOM 728 C CA . SER A 1 86 ? -11.436 19.726 25.699 1.00 92.38 86 SER A CA 1
ATOM 729 C C . SER A 1 86 ? -10.253 19.482 26.633 1.00 92.38 86 SER A C 1
ATOM 731 O O . SER A 1 86 ? -9.629 20.422 27.136 1.00 92.38 86 SER A O 1
ATOM 733 N N . MET A 1 87 ? -9.908 18.214 26.796 1.00 91.88 87 MET A N 1
ATOM 734 C CA . MET A 1 87 ? -8.749 17.740 27.516 1.00 91.88 87 MET A CA 1
ATOM 735 C C . MET A 1 87 ? -7.488 18.422 26.990 1.00 91.88 87 MET A C 1
ATOM 737 O O . MET A 1 87 ? -7.236 18.484 25.784 1.00 91.88 87 MET A O 1
ATOM 741 N N . GLU A 1 88 ? -6.684 18.937 27.916 1.00 93.75 88 GLU A N 1
ATOM 742 C CA . GLU A 1 88 ? -5.436 19.604 27.576 1.00 93.75 88 GLU A CA 1
ATOM 743 C C . GLU A 1 88 ? -4.475 18.647 26.859 1.00 93.75 88 GLU A C 1
ATOM 745 O O . GLU A 1 88 ? -4.314 17.487 27.247 1.00 93.75 88 GLU A O 1
ATOM 750 N N . GLU A 1 89 ? -3.753 19.155 25.859 1.00 94.19 89 GLU A N 1
ATOM 751 C CA . GLU A 1 89 ? -2.799 18.370 25.065 1.00 94.19 89 GLU A CA 1
ATOM 752 C C . GLU A 1 89 ? -1.752 17.658 25.938 1.00 94.19 89 GLU A C 1
ATOM 754 O O . GLU A 1 89 ? -1.414 16.500 25.703 1.00 94.19 89 GLU A O 1
ATOM 759 N N . LYS A 1 90 ? -1.294 18.305 27.018 1.00 95.12 90 LYS A N 1
ATOM 760 C CA . LYS A 1 90 ? -0.350 17.704 27.973 1.00 95.12 90 LYS A CA 1
ATOM 761 C C . LYS A 1 90 ? -0.929 16.487 28.697 1.00 95.12 90 LYS A C 1
ATOM 763 O O . LYS A 1 90 ? -0.195 15.528 28.927 1.00 95.12 90 LYS A O 1
ATOM 768 N N . LYS A 1 91 ? -2.223 16.512 29.030 1.00 94.75 91 LYS A N 1
ATOM 769 C CA . LYS A 1 91 ? -2.935 15.394 29.664 1.00 94.75 91 LYS A CA 1
ATOM 770 C C . LYS A 1 91 ? -3.130 14.248 28.668 1.00 94.75 91 LYS A C 1
ATOM 772 O O . LYS A 1 91 ? -2.821 13.109 29.006 1.00 94.75 91 LYS A O 1
ATOM 777 N N . ILE A 1 92 ? -3.506 14.556 27.419 1.00 93.94 92 ILE A N 1
ATOM 778 C CA . ILE A 1 92 ? -3.581 13.568 26.325 1.00 93.94 92 ILE A CA 1
ATOM 779 C C . ILE A 1 92 ? -2.237 12.851 26.151 1.00 93.94 92 ILE A C 1
ATOM 781 O O . ILE A 1 92 ? -2.178 11.622 26.199 1.00 93.94 92 ILE A O 1
ATOM 785 N N . LEU A 1 93 ? -1.153 13.614 25.994 1.00 94.44 93 LEU A N 1
ATOM 786 C CA . LEU A 1 93 ? 0.191 13.063 25.818 1.00 94.44 93 LEU A CA 1
ATOM 787 C C . LEU A 1 93 ? 0.628 12.244 27.034 1.00 94.44 93 LEU A C 1
ATOM 789 O O . LEU A 1 93 ? 1.227 11.184 26.875 1.00 94.44 93 LEU A O 1
ATOM 793 N N . ALA A 1 94 ? 0.305 12.690 28.250 1.00 94.19 94 ALA A N 1
ATOM 794 C CA . ALA A 1 94 ? 0.608 11.934 29.458 1.00 94.19 94 ALA A CA 1
ATOM 795 C C . ALA A 1 94 ? -0.113 10.580 29.481 1.00 94.19 94 ALA A C 1
ATOM 797 O O . ALA A 1 94 ? 0.521 9.572 29.790 1.00 94.19 94 ALA A O 1
ATOM 798 N N . PHE A 1 95 ? -1.398 10.523 29.129 1.00 94.19 95 PHE A N 1
ATOM 799 C CA . PHE A 1 95 ? -2.138 9.260 29.066 1.00 94.19 95 PHE A CA 1
ATOM 800 C C . PHE A 1 95 ? -1.569 8.326 27.997 1.00 94.19 95 PHE A C 1
ATOM 802 O O . PHE A 1 95 ? -1.305 7.163 28.290 1.00 94.19 95 PHE A O 1
ATOM 809 N N . GLN A 1 96 ? -1.270 8.847 26.805 1.00 93.06 96 GLN A N 1
ATOM 810 C CA . GLN A 1 96 ? -0.663 8.073 25.717 1.00 93.06 96 GLN A CA 1
ATOM 811 C C . GLN A 1 96 ? 0.717 7.513 26.090 1.00 93.06 96 GLN A C 1
ATOM 813 O O . GLN A 1 96 ? 0.963 6.322 25.915 1.00 93.06 96 GLN A O 1
ATOM 818 N N . CYS A 1 97 ? 1.610 8.332 26.657 1.00 92.81 97 CYS A N 1
ATOM 819 C CA . CYS A 1 97 ? 2.953 7.901 27.067 1.00 92.81 97 CYS A CA 1
ATOM 820 C C . CYS A 1 97 ? 2.930 6.778 28.112 1.00 92.81 97 CYS A C 1
ATOM 822 O O . CYS A 1 97 ? 3.838 5.951 28.139 1.00 92.81 97 CYS A O 1
ATOM 824 N N . HIS A 1 98 ? 1.899 6.734 28.956 1.00 91.00 98 HIS A N 1
ATOM 825 C CA . HIS A 1 98 ? 1.728 5.693 29.971 1.00 91.00 98 HIS A CA 1
ATOM 826 C C . HIS A 1 98 ? 0.771 4.579 29.527 1.00 91.00 98 HIS A C 1
ATOM 828 O O . HIS A 1 98 ? 0.391 3.753 30.352 1.00 91.00 98 HIS A O 1
ATOM 834 N N . SER A 1 99 ? 0.385 4.547 28.244 1.00 92.06 99 SER A N 1
ATOM 835 C CA . SER A 1 99 ? -0.542 3.555 27.678 1.00 92.06 99 SER A CA 1
ATOM 836 C C . SER A 1 99 ? -1.863 3.447 28.453 1.00 92.06 99 SER A C 1
ATOM 838 O O . SER A 1 99 ? -2.417 2.361 28.599 1.00 92.06 99 SER A O 1
ATOM 840 N N . VAL A 1 100 ? -2.364 4.570 28.976 1.00 93.88 100 VAL A N 1
ATOM 841 C CA . VAL A 1 100 ? -3.663 4.633 29.655 1.00 93.88 100 VAL A CA 1
ATOM 842 C C . VAL A 1 100 ? -4.747 4.772 28.587 1.00 93.88 100 VAL A C 1
ATOM 844 O O . VAL A 1 100 ? -4.784 5.803 27.906 1.00 93.88 100 VAL A O 1
ATOM 847 N N . PRO A 1 101 ? -5.623 3.769 28.403 1.00 95.00 101 PRO A N 1
ATOM 848 C CA . PRO A 1 101 ? -6.688 3.863 27.422 1.00 95.00 101 PRO A CA 1
ATOM 849 C C . PRO A 1 101 ? -7.731 4.889 27.869 1.00 95.00 101 PRO A C 1
ATOM 851 O O . PRO A 1 101 ? -8.103 4.930 29.045 1.00 95.00 101 PRO A O 1
ATOM 854 N N . PHE A 1 102 ? -8.207 5.720 26.941 1.00 95.19 102 PHE A N 1
ATOM 855 C CA . PHE A 1 102 ? -9.190 6.749 27.270 1.00 95.19 102 PHE A CA 1
ATOM 856 C C . PHE A 1 102 ? -10.177 7.079 26.149 1.00 95.19 102 PHE A C 1
ATOM 858 O O . PHE A 1 102 ? -9.897 6.900 24.958 1.00 95.19 102 PHE A O 1
ATOM 865 N N . LEU A 1 103 ? -11.315 7.643 26.555 1.00 95.31 103 LEU A N 1
ATOM 866 C CA . LEU A 1 103 ? -12.308 8.287 25.701 1.00 95.31 103 LEU A CA 1
ATOM 867 C C . LEU A 1 103 ? -12.723 9.632 26.293 1.00 95.31 103 LEU A C 1
ATOM 869 O O . LEU A 1 103 ? -13.195 9.705 27.422 1.00 95.31 103 LEU A O 1
ATOM 873 N N . GLU A 1 104 ? -12.622 10.681 25.490 1.00 95.00 104 GLU A N 1
ATOM 874 C CA . GLU A 1 104 ? -13.269 11.956 25.756 1.00 95.00 104 GLU A CA 1
ATOM 875 C C . GLU A 1 104 ? -14.512 12.078 24.881 1.00 95.00 104 GLU A C 1
ATOM 877 O O . GLU A 1 104 ? -14.463 11.828 23.671 1.00 95.00 104 GLU A O 1
ATOM 882 N N . PHE A 1 105 ? -15.620 12.497 25.479 1.00 93.94 105 PHE A N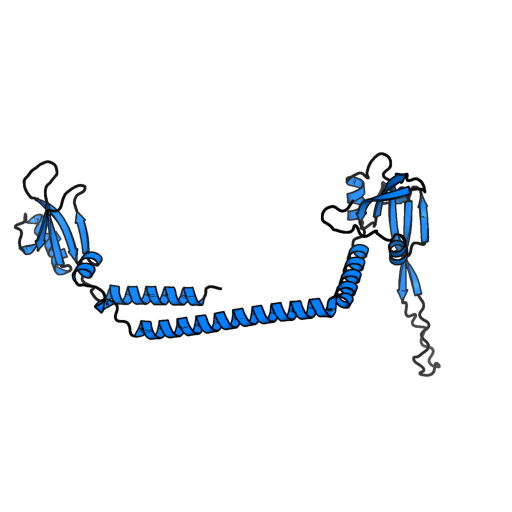 1
ATOM 883 C CA . PHE A 1 105 ? -16.862 12.713 24.762 1.00 93.94 105 PHE A CA 1
ATOM 884 C C . PHE A 1 105 ? -17.523 14.040 25.113 1.00 93.94 105 PHE A C 1
ATOM 886 O O . PHE A 1 105 ? -17.514 14.504 26.250 1.00 93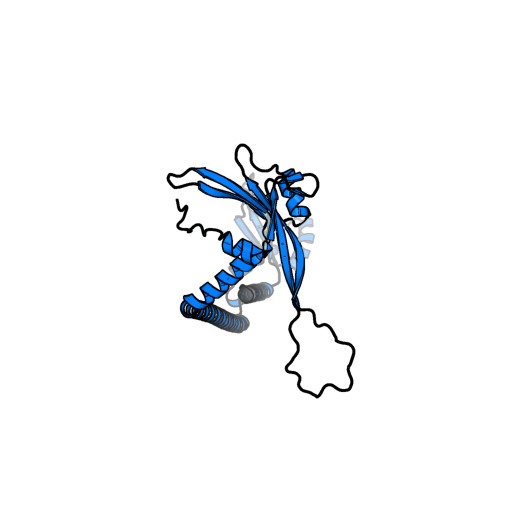.94 105 PHE A O 1
ATOM 893 N N . LYS A 1 106 ? -18.176 14.626 24.114 1.00 93.94 106 LYS A N 1
ATOM 894 C CA . LYS A 1 106 ? -19.015 15.808 24.250 1.00 93.94 106 LYS A CA 1
ATOM 895 C C . LYS A 1 106 ? -20.490 15.398 24.286 1.00 93.94 106 LYS A C 1
ATOM 897 O O . LYS A 1 106 ? -20.974 14.844 23.291 1.00 93.94 106 LYS A O 1
ATOM 902 N N . PRO A 1 107 ? -21.215 15.660 25.387 1.00 93.12 107 PRO A N 1
ATOM 903 C CA . PRO A 1 107 ? -22.647 15.417 25.446 1.00 93.12 107 PRO A CA 1
ATOM 904 C C . PRO A 1 107 ? -23.412 16.457 24.620 1.00 93.12 107 PRO A C 1
ATOM 906 O O . PRO A 1 107 ? -23.124 17.653 24.656 1.00 93.12 107 PRO A O 1
ATOM 909 N N . GLN A 1 108 ? -24.437 16.000 23.911 1.00 92.38 108 GLN A N 1
ATOM 910 C CA . GLN A 1 108 ? -25.429 16.824 23.237 1.00 92.38 108 GLN A CA 1
ATOM 911 C C . GLN A 1 108 ? -26.816 16.384 23.696 1.00 92.38 108 GLN A C 1
ATOM 913 O O . GLN A 1 108 ? -27.190 15.225 23.526 1.00 92.38 108 GLN A O 1
ATOM 918 N N . GLN A 1 109 ? -27.579 17.313 24.268 1.00 91.81 109 GLN A N 1
ATOM 919 C CA . GLN A 1 109 ? -28.953 17.044 24.673 1.00 91.81 109 GLN A CA 1
ATOM 920 C C . GLN A 1 109 ? -29.849 16.855 23.440 1.00 91.81 109 GLN A C 1
ATOM 922 O O . GLN A 1 109 ? -29.780 17.629 22.482 1.00 91.81 109 GLN A O 1
ATOM 927 N N . ILE A 1 110 ? -30.695 15.832 23.492 1.00 93.00 110 ILE A N 1
ATOM 928 C CA . ILE A 1 110 ? -31.771 15.536 22.542 1.00 93.00 110 ILE A CA 1
ATOM 929 C C . ILE A 1 110 ? -33.092 15.368 23.308 1.00 93.00 110 ILE A C 1
ATOM 931 O O . ILE A 1 110 ? -33.094 15.345 24.539 1.00 93.00 110 ILE A O 1
ATOM 935 N N . GLU A 1 111 ? -34.216 15.246 22.598 1.00 92.12 111 GLU A N 1
ATOM 936 C CA . GLU A 1 111 ? -35.549 15.127 23.217 1.00 92.12 111 GLU A CA 1
ATOM 937 C C . GLU A 1 111 ? -35.645 13.959 24.217 1.00 92.12 111 GLU A C 1
ATOM 939 O O . GLU A 1 111 ? -36.226 14.114 25.288 1.00 92.12 111 GLU A O 1
ATOM 944 N N . GLU A 1 112 ? -35.008 12.825 23.909 1.00 91.81 112 GLU A N 1
ATOM 945 C CA . GLU A 1 112 ? -35.063 11.596 24.717 1.00 91.81 112 GLU A CA 1
ATOM 946 C C . GLU A 1 112 ? -33.802 11.348 25.574 1.00 91.81 112 GLU A C 1
ATOM 948 O O . GLU A 1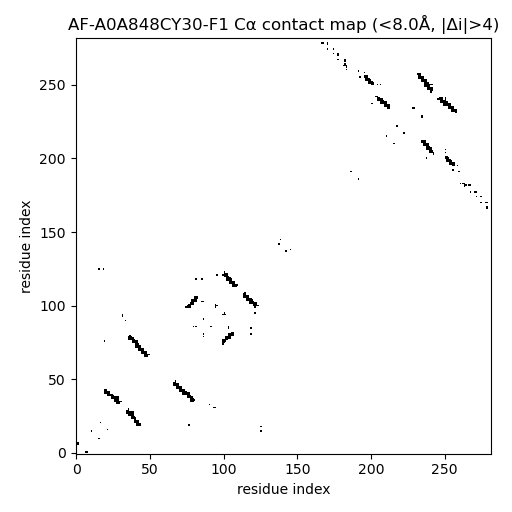 112 ? -33.591 10.241 26.066 1.00 91.81 112 GLU A O 1
ATOM 953 N N . GLY A 1 113 ? -32.940 12.355 25.773 1.00 90.25 113 GLY A N 1
ATOM 954 C CA . GLY A 1 113 ? -31.740 12.217 26.608 1.00 90.25 113 GLY A CA 1
ATOM 955 C C . GLY A 1 113 ? -30.501 12.894 26.030 1.00 90.25 113 GLY A C 1
ATOM 956 O O . GLY A 1 113 ? -30.515 14.088 25.739 1.00 90.25 113 GLY A O 1
ATOM 957 N N . PHE A 1 114 ? -29.407 12.140 25.899 1.00 86.81 114 PHE A N 1
ATOM 958 C CA . PHE A 1 114 ? -28.117 12.654 25.435 1.00 86.81 114 PHE A CA 1
ATOM 959 C C . PHE A 1 114 ? -27.502 11.753 24.366 1.00 86.81 114 PHE A C 1
ATOM 961 O O . PHE A 1 114 ? -27.524 10.529 24.478 1.00 86.81 114 PHE A O 1
ATOM 968 N N . ILE A 1 115 ? -26.892 12.378 23.362 1.00 87.69 115 ILE A N 1
ATOM 969 C CA . ILE A 1 115 ? -25.962 11.738 22.431 1.00 87.69 115 ILE A CA 1
ATOM 970 C C . ILE A 1 115 ? -24.552 12.182 22.808 1.00 87.69 115 ILE A C 1
ATOM 972 O O . ILE A 1 115 ? -24.313 13.359 23.066 1.00 87.69 115 ILE A O 1
ATOM 976 N N . PHE A 1 116 ? -23.610 11.246 22.817 1.00 86.88 116 PHE A N 1
ATOM 977 C CA . PHE A 1 116 ? -22.215 11.513 23.145 1.00 86.88 116 PHE A CA 1
ATOM 978 C C . PHE A 1 116 ? -21.365 11.414 21.881 1.00 86.88 116 PHE A C 1
ATOM 980 O O . PHE A 1 116 ? -21.308 10.363 21.244 1.00 86.88 116 PHE A O 1
ATOM 987 N N . THR A 1 117 ? -20.713 12.513 21.505 1.00 89.69 117 THR A N 1
ATOM 988 C CA . THR A 1 117 ? -19.770 12.533 20.378 1.00 89.69 117 THR A CA 1
ATOM 989 C C . THR A 1 117 ? -18.357 12.381 20.913 1.00 89.69 117 THR A C 1
ATOM 991 O O . THR A 1 117 ? -17.932 13.201 21.720 1.00 89.69 117 THR A O 1
ATOM 994 N N . VAL A 1 118 ? -17.624 11.363 20.464 1.00 89.50 118 VAL A N 1
ATOM 995 C CA . VAL A 1 118 ? -16.214 11.183 20.842 1.00 89.50 118 VAL A CA 1
ATOM 996 C C . VAL A 1 118 ? -15.383 12.328 20.258 1.00 89.50 118 VAL A C 1
ATOM 998 O O . VAL A 1 118 ? -15.397 12.545 19.047 1.00 89.50 118 VAL A O 1
ATOM 1001 N N . THR A 1 119 ? -14.676 13.068 21.112 1.00 90.88 119 THR A N 1
ATOM 1002 C CA . THR A 1 119 ? -13.827 14.209 20.726 1.00 90.88 119 THR A CA 1
ATOM 1003 C C . THR A 1 119 ? -12.339 13.889 20.800 1.00 90.88 119 THR A C 1
ATOM 1005 O O . THR A 1 119 ? -11.570 14.423 20.002 1.00 90.88 119 THR A O 1
ATOM 1008 N N . ALA A 1 120 ? -11.936 12.971 21.680 1.00 91.50 120 ALA A N 1
ATOM 1009 C CA . ALA A 1 120 ? -10.588 12.414 21.730 1.00 91.50 120 ALA A CA 1
ATOM 1010 C C . ALA A 1 120 ? -10.639 10.942 22.157 1.00 91.50 120 ALA A C 1
ATOM 1012 O O . ALA A 1 120 ? -11.519 10.528 22.909 1.00 91.50 120 ALA A O 1
ATOM 1013 N N . VAL A 1 121 ? -9.705 10.128 21.668 1.00 92.19 121 VAL A N 1
ATOM 1014 C CA . VAL A 1 121 ? -9.693 8.685 21.935 1.00 92.19 121 VAL A CA 1
ATOM 1015 C C . VAL A 1 121 ? -8.279 8.122 21.885 1.00 92.19 121 VAL A C 1
ATOM 1017 O O . VAL A 1 121 ? -7.482 8.485 21.019 1.00 92.19 121 VAL A O 1
ATOM 1020 N N . HIS A 1 122 ? -7.988 7.184 22.782 1.00 94.19 122 HIS A N 1
ATOM 1021 C CA . HIS A 1 122 ? -6.802 6.341 22.721 1.00 94.19 122 HIS A CA 1
ATOM 1022 C C . HIS A 1 122 ? -7.144 4.927 23.197 1.00 94.19 122 HIS A C 1
ATOM 1024 O O . HIS A 1 122 ? -7.146 4.653 24.390 1.00 94.19 122 HIS A O 1
ATOM 1030 N N . ILE A 1 123 ? -7.462 4.037 22.254 1.00 92.94 123 ILE A N 1
ATOM 1031 C CA . ILE A 1 123 ? -7.795 2.621 22.509 1.00 92.94 123 ILE A CA 1
ATOM 1032 C C . ILE A 1 123 ? -7.149 1.711 21.444 1.00 92.94 123 ILE A C 1
ATOM 1034 O O . ILE A 1 123 ? -7.848 0.990 20.734 1.00 92.94 123 ILE A O 1
ATOM 1038 N N . PRO A 1 124 ? -5.818 1.787 21.244 1.00 88.31 124 PRO A N 1
ATOM 1039 C CA . PRO A 1 124 ? -5.150 1.211 20.071 1.00 88.31 124 PRO A CA 1
ATOM 1040 C C . PRO A 1 124 ? -5.434 -0.285 19.887 1.00 88.31 124 PRO A C 1
ATOM 1042 O O . PRO A 1 124 ? -5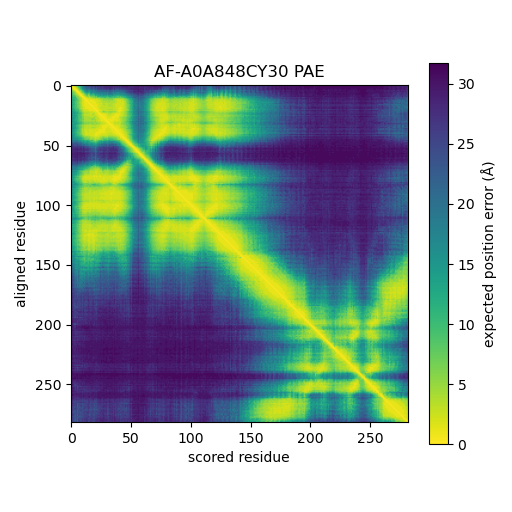.809 -0.701 18.792 1.00 88.31 124 PRO A O 1
ATOM 1045 N N . ASP A 1 125 ? -5.354 -1.073 20.958 1.00 88.94 125 ASP A N 1
ATOM 1046 C CA . ASP A 1 125 ? -5.574 -2.522 20.902 1.00 88.94 125 ASP A CA 1
ATOM 1047 C C . ASP A 1 125 ? -7.022 -2.880 20.535 1.00 88.94 125 ASP A C 1
ATOM 1049 O O . ASP A 1 125 ? -7.269 -3.799 19.750 1.00 88.94 125 ASP A O 1
ATOM 1053 N N . PHE A 1 126 ? -7.991 -2.105 21.033 1.00 89.81 126 PHE A N 1
ATOM 1054 C CA . PHE A 1 126 ? -9.396 -2.284 20.679 1.00 89.81 126 PHE A CA 1
ATOM 1055 C C . PHE A 1 126 ? -9.664 -1.938 19.209 1.00 89.81 126 PHE A C 1
ATOM 1057 O O . PHE A 1 126 ? -10.419 -2.639 18.537 1.00 89.81 126 PHE A O 1
ATOM 1064 N N . LEU A 1 127 ? -9.017 -0.895 18.673 1.00 87.25 127 LEU A N 1
ATOM 1065 C CA . LEU A 1 127 ? -9.134 -0.545 17.253 1.00 87.25 127 LEU A CA 1
ATOM 1066 C C . LEU A 1 127 ? -8.551 -1.633 16.348 1.00 87.25 127 LEU A C 1
ATOM 1068 O O . LEU A 1 127 ? -9.149 -1.945 15.320 1.00 87.25 127 LEU A O 1
ATOM 1072 N N . VAL A 1 128 ? -7.424 -2.238 16.734 1.00 89.06 128 VAL A N 1
ATOM 1073 C CA . VAL A 1 128 ? -6.850 -3.385 16.013 1.00 89.06 128 VAL A CA 1
ATOM 1074 C C . VAL A 1 128 ? -7.820 -4.566 16.033 1.00 89.06 128 VAL A C 1
ATOM 1076 O O . VAL A 1 128 ? -8.102 -5.140 14.982 1.00 89.06 128 VAL A O 1
ATOM 1079 N N . TYR A 1 129 ? -8.392 -4.886 17.196 1.00 88.44 129 TYR A N 1
ATOM 1080 C CA . TYR A 1 129 ? -9.407 -5.931 17.328 1.00 88.44 129 TYR A CA 1
ATOM 1081 C C . TYR A 1 129 ? -10.624 -5.688 16.417 1.00 88.44 129 TYR A C 1
ATOM 1083 O O . TYR A 1 129 ? -11.042 -6.593 15.690 1.00 88.44 129 TYR A O 1
ATOM 1091 N N . LEU A 1 130 ? -11.171 -4.468 16.409 1.00 85.38 130 LEU A N 1
ATOM 1092 C CA . LEU A 1 130 ? -12.296 -4.112 15.541 1.00 85.38 130 LEU A CA 1
ATOM 1093 C C . LEU A 1 130 ? -11.936 -4.243 14.060 1.00 85.38 130 LEU A C 1
ATOM 1095 O O . LEU A 1 130 ? -12.733 -4.754 13.277 1.00 85.38 130 LEU A O 1
ATOM 1099 N N . LEU A 1 131 ? -10.733 -3.819 13.678 1.00 85.12 131 LEU A N 1
ATOM 1100 C CA . LEU A 1 131 ? -10.261 -3.894 12.301 1.00 85.12 131 LEU A CA 1
ATOM 1101 C C . LEU A 1 131 ? -10.130 -5.347 11.825 1.00 85.12 131 LEU A C 1
ATOM 1103 O O . LEU A 1 131 ? -10.546 -5.658 10.711 1.00 85.12 131 LEU A O 1
ATOM 1107 N N . GLU A 1 132 ? -9.637 -6.254 12.669 1.00 87.31 132 GLU A N 1
ATOM 1108 C CA . GLU A 1 132 ? -9.615 -7.691 12.367 1.00 87.31 132 GLU A CA 1
ATOM 1109 C C . GLU A 1 132 ? -11.026 -8.286 12.274 1.00 87.31 132 GLU A C 1
ATOM 1111 O O . GLU A 1 132 ? -11.321 -9.041 11.347 1.00 87.31 132 GLU A O 1
ATOM 1116 N N . LYS A 1 133 ? -11.947 -7.893 13.163 1.00 83.31 133 LYS A N 1
ATOM 1117 C CA . LYS A 1 133 ? -13.353 -8.326 13.100 1.00 83.31 133 LYS A CA 1
ATOM 1118 C C . LYS A 1 133 ? -14.018 -7.890 11.791 1.00 83.31 133 LYS A C 1
ATOM 1120 O O . LYS A 1 133 ? -14.702 -8.692 11.157 1.00 83.31 133 LYS A O 1
ATOM 1125 N N . VAL A 1 134 ? -13.780 -6.650 11.361 1.00 79.81 134 VAL A N 1
ATOM 1126 C CA . VAL A 1 134 ? -14.268 -6.125 10.078 1.00 79.81 134 VAL A CA 1
ATOM 1127 C C . VAL A 1 134 ? -13.633 -6.870 8.909 1.00 79.81 134 VAL A C 1
ATOM 1129 O O . VAL A 1 134 ? -14.351 -7.251 7.992 1.00 79.81 134 VAL A O 1
ATOM 1132 N N . LYS A 1 135 ? -12.323 -7.146 8.937 1.00 78.06 135 LYS A N 1
ATOM 1133 C CA . LYS A 1 135 ? -11.670 -7.957 7.897 1.00 78.06 135 LYS A CA 1
ATOM 1134 C C . LYS A 1 135 ? -12.307 -9.333 7.766 1.00 78.06 135 LYS A C 1
ATOM 1136 O O . LYS A 1 135 ? -12.597 -9.746 6.649 1.00 78.06 135 LYS A O 1
ATOM 1141 N N . ILE A 1 136 ? -12.535 -10.029 8.878 1.00 79.81 136 ILE A N 1
ATOM 1142 C CA . ILE A 1 136 ? -13.164 -11.356 8.879 1.00 79.81 136 ILE A CA 1
ATOM 1143 C C . ILE A 1 136 ? -14.583 -11.268 8.319 1.00 79.81 136 ILE A C 1
ATOM 1145 O O . ILE A 1 136 ? -14.947 -12.068 7.462 1.00 79.81 136 ILE A O 1
ATOM 1149 N N . PHE A 1 137 ? -15.363 -10.282 8.767 1.00 78.69 137 PHE A N 1
ATOM 1150 C CA . PHE A 1 137 ? -16.711 -10.043 8.259 1.00 78.69 137 PHE A CA 1
ATOM 1151 C C . PHE A 1 137 ? -16.703 -9.805 6.747 1.00 78.69 137 PHE A C 1
ATOM 1153 O O . PHE A 1 137 ? -17.372 -10.523 6.017 1.00 78.69 137 PHE A O 1
ATOM 1160 N N . LEU A 1 138 ? -15.886 -8.867 6.263 1.00 74.19 138 LEU A N 1
ATOM 1161 C CA . LEU A 1 138 ? -15.791 -8.561 4.837 1.00 74.19 138 LEU A CA 1
ATOM 1162 C C . LEU A 1 138 ? -15.297 -9.761 4.026 1.00 74.19 138 LEU A C 1
ATOM 1164 O O . LEU A 1 138 ? -15.812 -10.014 2.947 1.00 74.19 138 LEU A O 1
ATOM 1168 N N . SER A 1 139 ? -14.335 -10.520 4.552 1.00 75.75 139 SER A N 1
ATOM 1169 C CA . SER A 1 139 ? -13.818 -11.713 3.873 1.00 75.75 139 SER A CA 1
ATOM 1170 C C . SER A 1 139 ? -14.878 -12.800 3.732 1.00 75.75 139 SER A C 1
ATOM 1172 O O . SER A 1 139 ? -14.835 -13.555 2.772 1.00 75.75 139 SER A O 1
ATOM 1174 N N . LYS A 1 140 ? -15.816 -12.881 4.683 1.00 78.25 140 LYS A N 1
ATOM 1175 C CA . LYS A 1 140 ? -16.905 -13.857 4.673 1.00 78.25 140 LYS A CA 1
ATOM 1176 C C . LYS A 1 140 ? -18.090 -13.405 3.818 1.00 78.25 140 LYS A C 1
ATOM 1178 O O . LYS A 1 140 ? -18.652 -14.213 3.094 1.00 78.25 140 LYS A O 1
ATOM 1183 N N . GLU A 1 141 ? -18.486 -12.141 3.926 1.00 78.69 141 GLU A N 1
ATOM 1184 C CA . GLU A 1 141 ? -19.655 -11.618 3.207 1.00 78.69 141 GLU A CA 1
ATOM 1185 C C . GLU A 1 141 ? -19.359 -11.319 1.733 1.00 78.69 141 GLU A C 1
ATOM 1187 O O . GLU A 1 141 ? -20.277 -11.349 0.923 1.00 78.69 141 GLU A O 1
ATOM 1192 N N . PHE A 1 142 ? -18.095 -11.049 1.389 1.00 80.06 142 PHE A N 1
ATOM 1193 C CA . PHE A 1 142 ? -17.655 -10.716 0.029 1.00 80.06 142 PHE A CA 1
ATOM 1194 C C . PHE A 1 142 ? -16.625 -11.718 -0.515 1.00 80.06 142 PHE A C 1
ATOM 1196 O O . PHE A 1 142 ? -15.722 -11.346 -1.270 1.00 80.06 142 PHE A O 1
ATOM 1203 N N . GLU A 1 143 ? -16.693 -12.980 -0.076 1.00 81.38 143 GLU A N 1
ATOM 1204 C CA . GLU A 1 143 ? -15.739 -14.026 -0.472 1.00 81.38 143 GLU A CA 1
ATOM 1205 C C . GLU A 1 143 ? -15.669 -14.165 -2.001 1.00 81.38 143 GLU A C 1
ATOM 1207 O O . GLU A 1 143 ? -14.579 -14.146 -2.580 1.00 81.38 143 GLU A O 1
ATOM 1212 N N . ASP A 1 144 ? -16.831 -14.209 -2.657 1.00 77.94 144 ASP A N 1
ATOM 1213 C CA . ASP A 1 144 ? -16.952 -14.355 -4.108 1.00 77.94 144 ASP A CA 1
ATOM 1214 C C . ASP A 1 144 ? -16.380 -13.139 -4.857 1.00 77.94 144 ASP A C 1
ATOM 1216 O O . ASP A 1 144 ? -15.627 -13.290 -5.823 1.00 77.94 144 ASP A O 1
ATOM 1220 N N . GLU A 1 145 ? -16.673 -11.915 -4.409 1.00 79.75 145 GLU A N 1
ATOM 1221 C CA . GLU A 1 145 ? -16.151 -10.690 -5.018 1.00 79.75 145 GLU A CA 1
ATOM 1222 C C . GLU A 1 145 ? -14.637 -10.565 -4.848 1.00 79.75 145 GLU A C 1
ATOM 1224 O O . GLU A 1 145 ? -13.943 -10.142 -5.779 1.00 79.75 145 GLU A O 1
ATOM 1229 N N . LEU A 1 146 ? -14.111 -10.938 -3.678 1.00 75.62 146 LEU A N 1
ATOM 1230 C CA . LEU A 1 146 ? -12.674 -10.970 -3.418 1.00 75.62 146 LEU A CA 1
ATOM 1231 C C . LEU A 1 146 ? -11.984 -12.030 -4.277 1.00 75.62 146 LEU A C 1
ATOM 1233 O O . LEU A 1 146 ? -10.908 -11.765 -4.823 1.00 75.62 146 LEU A O 1
ATOM 1237 N N . PHE A 1 147 ? -12.605 -13.197 -4.447 1.00 78.31 147 PHE A N 1
ATOM 1238 C CA . PHE A 1 147 ? -12.098 -14.255 -5.311 1.00 78.31 147 PHE A CA 1
ATOM 1239 C C . PHE A 1 147 ? -12.061 -13.816 -6.781 1.00 78.31 147 PHE A C 1
ATOM 1241 O O . PHE A 1 147 ? -11.023 -13.931 -7.439 1.00 78.31 147 PHE A O 1
ATOM 1248 N N . GLU A 1 148 ? -13.144 -13.228 -7.289 1.00 84.81 148 GLU A N 1
ATOM 1249 C CA . GLU A 1 148 ? -13.214 -12.700 -8.656 1.00 84.81 148 GLU A CA 1
ATOM 1250 C C . GLU A 1 148 ? -12.230 -11.545 -8.889 1.00 84.81 148 GLU A C 1
ATOM 1252 O O . GLU A 1 148 ? -11.589 -11.464 -9.943 1.00 84.81 148 GLU A O 1
ATOM 1257 N N . LEU A 1 149 ? -12.044 -10.661 -7.905 1.00 81.19 149 LEU A N 1
ATOM 1258 C CA . LEU A 1 149 ? -11.022 -9.617 -7.964 1.00 81.19 149 LEU A CA 1
ATOM 1259 C C . LEU A 1 149 ? -9.614 -10.222 -8.015 1.00 81.19 149 LEU A C 1
ATOM 1261 O O . LEU A 1 149 ? -8.808 -9.828 -8.862 1.00 81.19 149 LEU A O 1
ATOM 1265 N N . GLY A 1 150 ? -9.327 -11.199 -7.153 1.00 80.69 150 GLY A N 1
ATOM 1266 C CA . GLY A 1 150 ? -8.052 -11.911 -7.126 1.00 80.69 150 GLY A CA 1
ATOM 1267 C C . GLY A 1 150 ? -7.750 -12.598 -8.457 1.00 80.69 150 GLY A C 1
ATOM 1268 O O . GLY A 1 150 ? -6.644 -12.466 -8.987 1.00 80.69 150 GLY A O 1
ATOM 1269 N N . LYS A 1 151 ? -8.753 -13.244 -9.059 1.00 88.19 151 LYS A N 1
ATOM 1270 C CA . LYS A 1 151 ? -8.653 -13.854 -10.388 1.00 88.19 151 LYS A CA 1
ATOM 1271 C C . LYS A 1 151 ? -8.313 -12.824 -11.466 1.00 88.19 151 LYS A C 1
ATOM 1273 O O . LYS A 1 151 ? -7.362 -13.034 -12.216 1.00 88.19 151 LYS A O 1
ATOM 1278 N N . LYS A 1 152 ? -9.004 -11.679 -11.498 1.00 87.50 152 LYS A N 1
ATOM 1279 C CA . LYS A 1 152 ? -8.698 -10.580 -12.437 1.00 87.50 152 LYS A CA 1
ATOM 1280 C C . LYS A 1 152 ? -7.285 -10.031 -12.253 1.00 87.50 152 LYS A C 1
ATOM 1282 O O . LYS A 1 152 ? -6.597 -9.747 -13.232 1.00 87.50 152 LYS A O 1
ATOM 1287 N N . MET A 1 153 ? -6.839 -9.866 -11.008 1.00 84.44 153 MET A N 1
ATOM 1288 C CA . MET A 1 153 ? -5.480 -9.407 -10.712 1.00 84.44 153 MET A CA 1
ATOM 1289 C C . MET A 1 153 ? -4.430 -10.407 -11.203 1.00 84.44 153 MET A C 1
ATOM 1291 O O . MET A 1 153 ? -3.439 -9.999 -11.808 1.00 84.44 153 MET A O 1
ATOM 1295 N N . TYR A 1 154 ? -4.666 -11.703 -10.994 1.00 88.00 154 TYR A N 1
ATOM 1296 C CA . TYR A 1 154 ? -3.794 -12.769 -11.479 1.00 88.00 154 TYR A CA 1
ATOM 1297 C C . TYR A 1 154 ? -3.740 -12.824 -13.012 1.00 88.00 154 TYR A C 1
ATOM 1299 O O . TYR A 1 154 ? -2.653 -12.868 -13.586 1.00 88.00 154 TYR A O 1
ATOM 1307 N N . GLU A 1 155 ? -4.891 -12.771 -13.686 1.00 89.62 155 GLU A N 1
ATOM 1308 C CA . GLU A 1 155 ? -4.972 -12.763 -15.151 1.00 89.62 155 GLU A CA 1
ATOM 1309 C C . GLU A 1 155 ? -4.219 -11.567 -15.749 1.00 89.62 155 GLU A C 1
ATOM 1311 O O . GLU A 1 155 ? -3.402 -11.751 -16.652 1.00 89.62 155 GLU A O 1
ATOM 1316 N N . ASN A 1 156 ? -4.392 -10.368 -15.183 1.00 86.50 156 ASN A N 1
ATOM 1317 C CA . ASN A 1 156 ? -3.646 -9.175 -15.593 1.00 86.50 156 ASN A CA 1
ATOM 1318 C C . ASN A 1 156 ? -2.132 -9.322 -15.377 1.00 86.50 156 ASN A C 1
ATOM 1320 O O . ASN A 1 156 ? -1.341 -8.936 -16.240 1.00 86.50 156 ASN A O 1
ATOM 1324 N N . ALA A 1 157 ? -1.706 -9.864 -14.232 1.00 84.31 157 ALA A N 1
ATOM 1325 C CA . ALA A 1 157 ? -0.289 -10.092 -13.954 1.00 84.31 157 ALA A CA 1
ATOM 1326 C C . ALA A 1 157 ? 0.325 -11.070 -14.968 1.00 84.31 157 ALA A C 1
ATOM 1328 O O . ALA A 1 157 ? 1.381 -10.789 -15.537 1.00 84.31 157 ALA A O 1
ATOM 1329 N N . ARG A 1 158 ? -0.384 -12.165 -15.261 1.00 87.50 158 ARG A N 1
ATOM 1330 C CA . ARG A 1 158 ? 0.018 -13.168 -16.249 1.00 87.50 158 ARG A CA 1
ATOM 1331 C C . ARG A 1 158 ? 0.078 -12.598 -17.668 1.00 87.50 158 ARG A C 1
ATOM 1333 O O . ARG A 1 158 ? 1.017 -12.890 -18.402 1.00 87.50 158 ARG A O 1
ATOM 1340 N N . GLU A 1 159 ? -0.896 -11.784 -18.072 1.00 86.88 159 GLU A N 1
ATOM 1341 C CA . GLU A 1 159 ? -0.885 -11.131 -19.387 1.00 86.88 159 GLU A CA 1
ATOM 1342 C C . GLU A 1 159 ? 0.315 -10.182 -19.534 1.00 86.88 159 GLU A C 1
ATOM 1344 O O . GLU A 1 159 ? 0.967 -10.149 -20.580 1.00 86.88 159 GLU A O 1
ATOM 1349 N N . ASN A 1 160 ? 0.649 -9.437 -18.478 1.00 84.94 160 ASN A N 1
ATOM 1350 C CA . ASN A 1 160 ? 1.818 -8.559 -18.47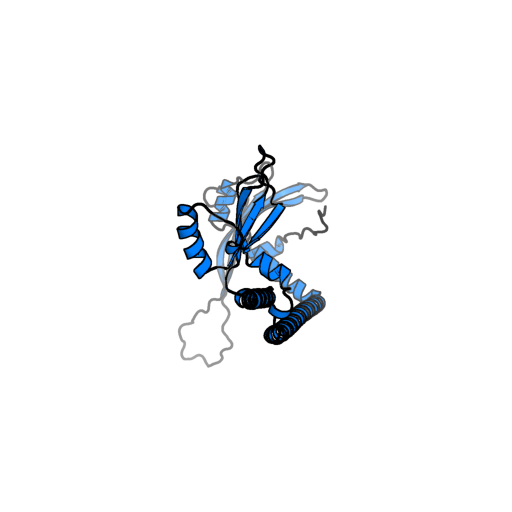0 1.00 84.94 160 ASN A CA 1
ATOM 1351 C C . ASN A 1 160 ? 3.135 -9.343 -18.563 1.00 84.94 160 ASN A C 1
ATOM 1353 O O . ASN A 1 160 ? 4.047 -8.922 -19.277 1.00 84.94 160 ASN A O 1
ATOM 1357 N N . GLU A 1 161 ? 3.229 -10.493 -17.896 1.00 86.75 161 GLU A N 1
ATOM 1358 C CA . GLU A 1 161 ? 4.384 -11.387 -17.994 1.00 86.75 161 GLU A CA 1
ATOM 1359 C C . GLU A 1 161 ? 4.546 -11.947 -19.416 1.00 86.75 161 GLU A C 1
ATOM 1361 O O . GLU A 1 161 ? 5.619 -11.817 -20.005 1.00 86.75 161 GLU A O 1
ATOM 1366 N N . LEU A 1 162 ? 3.461 -12.426 -20.034 1.00 85.75 162 LEU A N 1
ATOM 1367 C CA . LEU A 1 162 ? 3.454 -12.875 -21.433 1.00 85.75 162 LEU A CA 1
ATOM 1368 C C . LEU A 1 162 ? 3.886 -11.769 -22.408 1.00 85.75 162 LEU A C 1
ATOM 1370 O O . LEU A 1 162 ? 4.687 -12.005 -23.315 1.00 85.75 162 LEU A O 1
ATOM 1374 N N . LYS A 1 163 ? 3.402 -10.534 -22.222 1.00 84.69 163 LYS A N 1
ATOM 1375 C CA . LYS A 1 163 ? 3.835 -9.380 -23.032 1.00 84.69 163 LYS A CA 1
ATOM 1376 C C . LYS A 1 163 ? 5.329 -9.108 -22.876 1.00 84.69 163 LYS A C 1
ATOM 1378 O O . LYS A 1 163 ? 5.992 -8.759 -23.856 1.00 84.69 163 LYS A O 1
ATOM 1383 N N . LYS A 1 164 ? 5.869 -9.267 -21.666 1.00 86.50 164 LYS A N 1
ATOM 1384 C CA . LYS A 1 164 ? 7.299 -9.109 -21.388 1.00 86.50 164 LYS A CA 1
ATOM 1385 C C . LYS A 1 164 ? 8.125 -10.192 -22.083 1.00 86.50 164 LYS A C 1
ATOM 1387 O O . LYS A 1 164 ? 9.132 -9.861 -22.707 1.00 86.50 164 LYS A O 1
ATOM 1392 N N . GLU A 1 165 ? 7.692 -11.449 -22.030 1.00 86.88 165 GLU A N 1
ATOM 1393 C CA . GLU A 1 165 ? 8.345 -12.561 -22.730 1.00 86.88 165 GLU A CA 1
ATOM 1394 C C . GLU A 1 165 ? 8.364 -12.345 -24.247 1.00 86.88 165 GLU A C 1
ATOM 1396 O O . GLU A 1 165 ? 9.435 -12.383 -24.856 1.00 86.88 165 GLU A O 1
ATOM 1401 N N . LEU A 1 166 ? 7.215 -12.004 -24.844 1.00 87.31 166 LEU A N 1
ATOM 1402 C CA . LEU A 1 166 ? 7.107 -11.724 -26.279 1.00 87.31 166 LEU A CA 1
ATOM 1403 C C . LEU A 1 166 ? 8.020 -10.563 -26.698 1.00 87.31 166 LEU A C 1
ATOM 1405 O O . LEU A 1 166 ? 8.718 -10.632 -27.709 1.00 87.31 166 LEU A O 1
ATOM 1409 N N . ARG A 1 167 ? 8.064 -9.492 -25.898 1.00 84.12 167 ARG A N 1
ATOM 1410 C CA . ARG A 1 167 ? 8.965 -8.356 -26.125 1.00 84.12 167 ARG A CA 1
ATOM 1411 C C . ARG A 1 167 ? 10.432 -8.788 -26.106 1.00 84.12 167 ARG A C 1
ATOM 1413 O O . ARG A 1 167 ? 11.194 -8.362 -26.972 1.00 84.12 167 ARG A O 1
ATOM 1420 N N . ILE A 1 168 ? 10.835 -9.617 -25.142 1.00 88.69 168 ILE A N 1
ATOM 1421 C CA . ILE A 1 168 ? 12.202 -10.149 -25.059 1.00 88.69 168 ILE A CA 1
ATOM 1422 C C . ILE A 1 168 ? 12.525 -10.995 -26.294 1.00 88.69 168 ILE A C 1
ATOM 1424 O O . ILE A 1 168 ? 13.621 -10.870 -26.844 1.00 88.69 168 ILE A O 1
ATOM 1428 N N . GLU A 1 169 ? 11.589 -11.826 -26.750 1.00 90.25 169 GLU A N 1
ATOM 1429 C CA . GLU A 1 169 ? 11.761 -12.644 -27.949 1.00 90.25 169 GLU A CA 1
ATOM 1430 C C . GLU A 1 169 ? 11.979 -11.783 -29.199 1.00 90.25 169 GLU A C 1
ATOM 1432 O O . GLU A 1 169 ? 12.975 -11.974 -29.901 1.00 90.25 169 GLU A O 1
ATOM 1437 N N . VAL A 1 170 ? 11.123 -10.782 -29.427 1.00 88.44 170 VAL A N 1
ATOM 1438 C CA . VAL A 1 170 ? 11.251 -9.836 -30.549 1.00 88.44 170 VAL A CA 1
ATOM 1439 C C . VAL A 1 170 ? 12.594 -9.104 -30.503 1.00 88.44 170 VAL A C 1
ATOM 1441 O O . VAL A 1 170 ? 13.281 -9.007 -31.519 1.00 88.44 170 VAL A O 1
ATOM 1444 N N . ILE A 1 171 ? 13.022 -8.632 -29.328 1.00 88.00 171 ILE A N 1
ATOM 1445 C CA . ILE A 1 171 ? 14.324 -7.964 -29.173 1.00 88.00 171 ILE A CA 1
ATOM 1446 C C . ILE A 1 171 ? 15.479 -8.913 -29.516 1.00 88.00 171 ILE A C 1
ATOM 1448 O O . ILE A 1 171 ? 16.421 -8.510 -30.197 1.00 88.00 171 ILE A O 1
ATOM 1452 N N . ASN A 1 172 ? 15.416 -10.176 -29.085 1.00 88.94 172 ASN A N 1
ATOM 1453 C CA . ASN A 1 172 ? 16.448 -11.162 -29.403 1.00 88.94 172 ASN A CA 1
ATOM 1454 C C . ASN A 1 172 ? 16.488 -11.480 -30.909 1.00 88.94 172 ASN A C 1
ATOM 1456 O O . ASN A 1 172 ? 17.572 -11.688 -31.453 1.00 88.94 172 ASN A O 1
ATOM 1460 N N . GLN A 1 173 ? 15.338 -11.514 -31.590 1.00 90.19 173 GLN A N 1
ATOM 1461 C CA . GLN A 1 173 ? 15.278 -11.684 -33.045 1.00 90.19 173 GLN A CA 1
ATOM 1462 C C . GLN A 1 173 ? 15.909 -10.486 -33.768 1.00 90.19 173 GLN A C 1
ATOM 1464 O O . GLN A 1 173 ? 16.810 -10.677 -34.582 1.00 90.19 173 GLN A O 1
ATOM 1469 N N . LEU A 1 174 ? 15.538 -9.257 -33.394 1.00 88.25 174 LEU A N 1
ATOM 1470 C CA . LEU A 1 174 ? 16.125 -8.034 -33.953 1.00 88.25 174 LEU A CA 1
ATOM 1471 C C . LEU A 1 174 ? 17.640 -7.953 -33.720 1.00 88.25 174 LEU A C 1
ATOM 1473 O O . LEU A 1 174 ? 18.376 -7.523 -34.604 1.00 88.25 174 LEU A O 1
ATOM 1477 N N . ALA A 1 175 ? 18.127 -8.397 -32.558 1.00 87.94 175 ALA A N 1
ATOM 1478 C CA . ALA A 1 175 ? 19.559 -8.450 -32.271 1.00 87.94 175 ALA A CA 1
ATOM 1479 C C . ALA A 1 175 ? 20.303 -9.413 -33.213 1.00 87.94 175 ALA A C 1
ATOM 1481 O O . ALA A 1 175 ? 21.372 -9.066 -33.715 1.00 87.94 175 ALA A O 1
ATOM 1482 N N . LYS A 1 176 ? 19.723 -10.586 -33.507 1.00 90.12 176 LYS A N 1
ATOM 1483 C CA . LYS A 1 176 ? 20.279 -11.540 -34.483 1.00 90.12 176 LYS A CA 1
ATOM 1484 C C . LYS A 1 176 ? 20.274 -10.978 -35.902 1.00 90.12 176 LYS A C 1
ATOM 1486 O O . LYS A 1 176 ? 21.234 -11.164 -36.643 1.00 90.12 176 LYS A O 1
ATOM 1491 N N . GLU A 1 177 ? 19.216 -10.277 -36.300 1.00 89.25 177 GLU A N 1
ATOM 1492 C CA . GLU A 1 177 ? 19.165 -9.629 -37.614 1.00 89.25 177 GLU A CA 1
ATOM 1493 C C . GLU A 1 177 ? 20.216 -8.522 -37.734 1.00 89.25 177 GLU A C 1
ATOM 1495 O O . GLU A 1 177 ? 20.933 -8.454 -38.734 1.00 89.25 177 GLU A O 1
ATOM 1500 N N . LEU A 1 178 ? 20.380 -7.715 -36.682 1.00 88.19 178 LEU A N 1
ATOM 1501 C CA . LEU A 1 178 ? 21.372 -6.646 -36.601 1.00 88.19 178 LEU A CA 1
ATOM 1502 C C . LEU A 1 178 ? 22.807 -7.157 -36.797 1.00 88.19 178 LEU A C 1
ATOM 1504 O O . LEU A 1 178 ? 23.634 -6.449 -37.376 1.00 88.19 178 LEU A O 1
ATOM 1508 N N . GLU A 1 179 ? 23.122 -8.382 -36.362 1.00 86.62 179 GLU A N 1
ATOM 1509 C CA . GLU A 1 179 ? 24.434 -8.995 -36.597 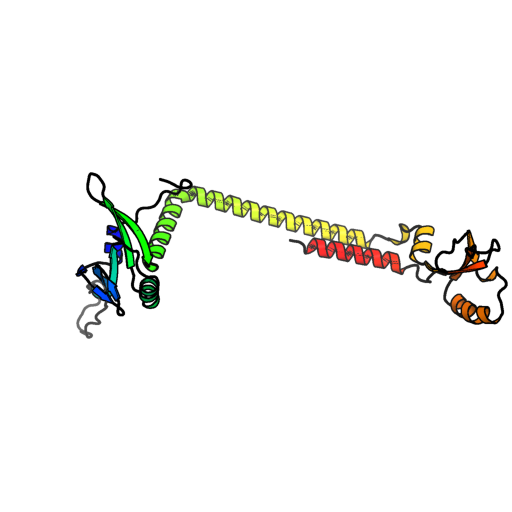1.00 86.62 179 GLU A CA 1
ATOM 1510 C C . GLU A 1 179 ? 24.776 -9.112 -38.085 1.00 86.62 179 GLU A C 1
ATOM 1512 O O . GLU A 1 179 ? 25.941 -8.943 -38.454 1.00 86.62 179 GLU A O 1
ATOM 1517 N N . ASN A 1 180 ? 23.768 -9.298 -38.934 1.00 87.38 180 ASN A N 1
ATOM 1518 C CA . ASN A 1 180 ? 23.929 -9.467 -40.373 1.00 87.38 180 ASN A CA 1
ATOM 1519 C C . ASN A 1 180 ? 23.876 -8.140 -41.149 1.00 87.38 180 ASN A C 1
ATOM 1521 O O . ASN A 1 180 ? 24.173 -8.112 -42.345 1.00 87.38 180 ASN A O 1
ATOM 1525 N N . VAL A 1 181 ? 23.540 -7.024 -40.492 1.00 84.38 181 VAL A N 1
ATOM 1526 C CA . VAL A 1 181 ? 23.463 -5.709 -41.141 1.00 84.38 181 VAL A CA 1
ATOM 1527 C C . VAL A 1 181 ? 24.857 -5.109 -41.314 1.00 84.38 181 VAL A C 1
ATOM 1529 O O . VAL A 1 181 ? 25.592 -4.870 -40.353 1.00 84.38 181 VAL A O 1
ATOM 1532 N N . ASN A 1 182 ? 25.204 -4.785 -42.561 1.00 82.81 182 ASN A N 1
ATOM 1533 C CA . ASN A 1 182 ? 26.398 -4.014 -42.885 1.00 82.81 182 ASN A CA 1
ATOM 1534 C C . ASN A 1 182 ? 26.055 -2.527 -43.053 1.00 82.81 182 ASN A C 1
ATOM 1536 O O . ASN A 1 182 ? 25.848 -2.035 -44.164 1.00 82.81 182 ASN A O 1
ATOM 1540 N N . PHE A 1 183 ? 26.064 -1.781 -41.945 1.00 79.19 183 PHE A N 1
ATOM 1541 C CA . PHE A 1 183 ? 25.754 -0.346 -41.935 1.00 79.19 183 PHE A CA 1
ATOM 1542 C C . PHE A 1 183 ? 26.602 0.489 -42.898 1.00 79.19 183 PHE A C 1
ATOM 1544 O O . PHE A 1 183 ? 26.145 1.530 -43.370 1.00 79.19 183 PHE A O 1
ATOM 1551 N N . ARG A 1 184 ? 27.810 0.036 -43.268 1.00 75.50 184 ARG A N 1
ATOM 1552 C CA . ARG A 1 184 ? 28.659 0.767 -44.215 1.00 75.50 184 ARG A CA 1
ATOM 1553 C C . ARG A 1 184 ? 28.012 0.906 -45.590 1.00 75.50 184 ARG A C 1
ATOM 1555 O O . ARG A 1 184 ? 28.231 1.934 -46.236 1.00 75.50 184 ARG A O 1
ATOM 1562 N N . GLN A 1 185 ? 27.236 -0.093 -46.015 1.00 81.06 185 GLN A N 1
ATOM 1563 C CA . GLN A 1 185 ? 26.534 -0.102 -47.304 1.00 81.06 185 GLN A CA 1
ATOM 1564 C C . GLN A 1 185 ? 25.432 0.963 -47.372 1.00 81.06 185 GLN A C 1
ATOM 1566 O O . GLN A 1 185 ? 25.075 1.406 -48.459 1.00 81.06 185 GLN A O 1
ATOM 1571 N N . HIS A 1 186 ? 24.954 1.430 -46.217 1.00 80.19 186 HIS A N 1
ATOM 1572 C CA . HIS A 1 186 ? 23.903 2.440 -46.108 1.00 80.19 186 HIS A CA 1
ATOM 1573 C C . HIS A 1 186 ? 24.443 3.870 -45.944 1.00 80.19 186 HIS A C 1
ATOM 1575 O O . HIS A 1 186 ? 23.666 4.821 -45.930 1.00 80.19 186 HIS A O 1
ATOM 1581 N N . ILE A 1 187 ? 25.766 4.051 -45.854 1.00 77.06 187 ILE A N 1
ATOM 1582 C CA . ILE A 1 187 ? 26.400 5.372 -45.769 1.00 77.06 187 ILE A CA 1
ATOM 1583 C C . ILE A 1 187 ? 26.938 5.746 -47.150 1.00 77.06 187 ILE A C 1
ATOM 1585 O O . ILE A 1 187 ? 27.941 5.193 -47.619 1.00 77.06 187 ILE A O 1
ATOM 1589 N N . SER A 1 188 ? 26.310 6.731 -47.798 1.00 80.12 188 SER A N 1
ATOM 1590 C CA . SER A 1 188 ? 26.807 7.235 -49.081 1.00 80.12 188 SER A CA 1
ATOM 1591 C C . SER A 1 188 ? 28.214 7.820 -48.937 1.00 80.12 188 SER A C 1
ATOM 1593 O O . SER A 1 188 ? 28.616 8.304 -47.876 1.00 80.12 188 SER A O 1
ATOM 1595 N N . ARG A 1 189 ? 28.978 7.828 -50.032 1.00 77.50 189 ARG A N 1
ATOM 1596 C CA . ARG A 1 189 ? 30.325 8.414 -50.053 1.00 77.50 189 ARG A CA 1
ATOM 1597 C C . ARG A 1 189 ? 30.339 9.876 -49.587 1.00 77.50 189 ARG A C 1
ATOM 1599 O O . ARG A 1 189 ? 31.222 10.253 -48.829 1.00 77.50 189 ARG A O 1
ATOM 1606 N N . VAL A 1 190 ? 29.348 10.669 -49.995 1.00 80.06 190 VAL A N 1
ATOM 1607 C CA . VAL A 1 190 ? 29.239 12.090 -49.624 1.00 80.06 190 VAL A CA 1
ATOM 1608 C C . VAL A 1 190 ? 28.972 12.260 -48.127 1.00 80.06 190 VAL A C 1
ATOM 1610 O O . VAL A 1 190 ? 29.585 13.110 -47.487 1.00 80.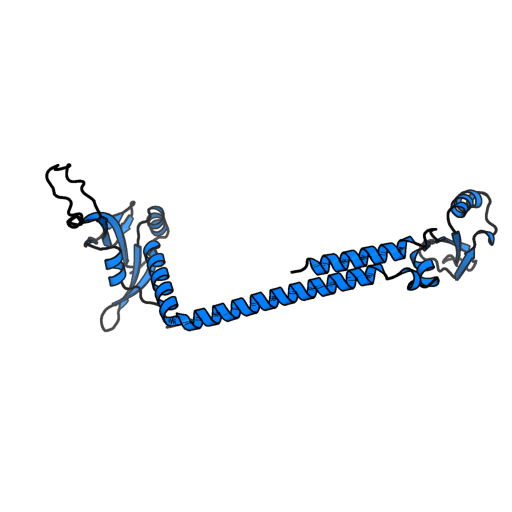06 190 VAL A O 1
ATOM 1613 N N . GLN A 1 191 ? 28.076 11.454 -47.549 1.00 76.44 191 GLN A N 1
ATOM 1614 C CA . GLN A 1 191 ? 27.802 11.481 -46.107 1.00 76.44 191 GLN A CA 1
ATOM 1615 C C . GLN A 1 191 ? 29.024 11.052 -45.304 1.00 76.44 191 GLN A C 1
ATOM 1617 O O . GLN A 1 191 ? 29.382 11.719 -44.340 1.00 76.44 191 GLN A O 1
ATOM 1622 N N . PHE A 1 192 ? 29.692 9.987 -45.744 1.00 75.69 192 PHE A N 1
ATOM 1623 C CA . PHE A 1 192 ? 30.926 9.520 -45.133 1.00 75.69 192 PHE A CA 1
ATOM 1624 C C . PHE A 1 192 ? 31.994 10.618 -45.126 1.00 75.69 192 PHE A C 1
ATOM 1626 O O . PHE A 1 192 ? 32.536 10.931 -44.076 1.00 75.69 192 PHE A O 1
ATOM 1633 N N . GLU A 1 193 ? 32.252 11.255 -46.271 1.00 74.81 193 GLU A N 1
ATOM 1634 C CA . GLU A 1 193 ? 33.225 12.346 -46.359 1.00 74.81 193 GLU A CA 1
ATOM 1635 C C . GLU A 1 193 ? 32.865 13.497 -45.408 1.00 74.81 193 GLU A C 1
ATOM 1637 O O . GLU A 1 193 ? 33.750 14.003 -44.730 1.00 74.81 193 GLU A O 1
ATOM 1642 N N . LYS A 1 194 ? 31.584 13.864 -45.269 1.00 75.31 194 LYS A N 1
ATOM 1643 C CA . LYS A 1 194 ? 31.151 14.890 -44.302 1.00 75.31 194 LYS A CA 1
ATOM 1644 C C . LYS A 1 194 ? 31.361 14.479 -42.843 1.00 75.31 194 LYS A C 1
ATOM 1646 O O . LYS A 1 194 ? 31.843 15.289 -42.061 1.00 75.31 194 LYS A O 1
ATOM 1651 N N . MET A 1 195 ? 30.994 13.251 -42.474 1.00 72.25 195 MET A N 1
ATOM 1652 C CA . MET A 1 195 ? 31.110 12.741 -41.098 1.00 72.25 195 MET A CA 1
ATOM 1653 C C . MET A 1 195 ? 32.564 12.570 -40.654 1.00 72.25 195 MET A C 1
ATOM 1655 O O . MET A 1 195 ? 32.859 12.661 -39.467 1.00 72.25 195 MET A O 1
ATOM 1659 N N . ASN A 1 196 ? 33.456 12.327 -41.614 1.00 75.06 196 ASN A N 1
ATOM 1660 C CA . ASN A 1 196 ? 34.856 11.998 -41.381 1.00 75.06 196 ASN A CA 1
ATOM 1661 C C . ASN A 1 196 ? 35.806 13.166 -41.681 1.00 75.06 196 ASN A C 1
ATOM 1663 O O . ASN A 1 196 ? 37.009 12.970 -41.844 1.00 75.06 196 ASN A O 1
ATOM 1667 N N . THR A 1 197 ? 35.258 14.376 -41.807 1.00 79.12 197 THR A N 1
ATOM 1668 C CA . THR A 1 197 ? 36.020 15.587 -42.101 1.00 79.12 197 THR A CA 1
ATOM 1669 C C . THR A 1 197 ? 36.020 16.526 -40.906 1.00 79.12 197 THR A C 1
ATOM 1671 O O . THR A 1 197 ? 34.974 17.026 -40.493 1.00 79.12 197 THR A O 1
ATOM 1674 N N . ILE A 1 198 ? 37.210 16.860 -40.415 1.00 79.94 198 ILE A N 1
ATOM 1675 C CA . ILE A 1 198 ? 37.401 17.959 -39.468 1.00 79.94 198 ILE A CA 1
ATOM 1676 C C . ILE A 1 198 ? 37.708 19.223 -40.265 1.00 79.94 198 ILE A C 1
ATOM 1678 O O . ILE A 1 198 ? 38.646 19.256 -41.059 1.00 79.94 198 ILE A O 1
ATOM 1682 N N . THR A 1 199 ? 36.918 20.274 -40.053 1.00 81.50 199 THR A N 1
ATOM 1683 C CA . THR A 1 199 ? 37.078 21.552 -40.756 1.00 81.50 199 THR A CA 1
ATOM 1684 C C . THR A 1 199 ? 37.630 22.603 -39.801 1.00 81.50 199 THR A C 1
ATOM 1686 O O . THR A 1 199 ? 36.975 22.976 -38.831 1.00 81.50 199 THR A O 1
ATOM 1689 N N . ALA A 1 200 ? 38.826 23.107 -40.093 1.00 81.25 200 ALA A N 1
ATOM 1690 C CA . ALA A 1 200 ? 39.448 24.224 -39.396 1.00 81.25 200 ALA A CA 1
ATOM 1691 C C . ALA A 1 200 ? 39.349 25.475 -40.276 1.00 81.25 200 ALA A C 1
ATOM 1693 O O . ALA A 1 200 ? 40.118 25.644 -41.222 1.00 81.25 200 ALA A O 1
ATOM 1694 N N . GLN A 1 201 ? 38.388 26.350 -39.977 1.00 83.25 201 GLN A N 1
ATOM 1695 C CA . GLN A 1 201 ? 38.099 27.546 -40.768 1.00 83.25 201 GLN A CA 1
ATOM 1696 C C . GLN A 1 201 ? 38.240 28.823 -39.930 1.00 83.25 201 GLN A C 1
ATOM 1698 O O . GLN A 1 201 ? 37.859 28.873 -38.762 1.00 83.25 201 GLN A O 1
ATOM 1703 N N . VAL A 1 202 ? 38.756 29.888 -40.546 1.00 77.62 202 VAL A N 1
ATOM 1704 C CA . VAL A 1 202 ? 38.818 31.226 -39.950 1.00 77.62 202 VAL A CA 1
ATOM 1705 C C . VAL A 1 202 ? 37.403 31.773 -39.719 1.00 77.62 202 VAL A C 1
ATOM 1707 O O . VAL A 1 202 ? 36.560 31.763 -40.619 1.00 77.62 202 VAL A O 1
ATOM 1710 N N . TYR A 1 203 ? 37.159 32.296 -38.515 1.00 68.44 203 TYR A N 1
ATOM 1711 C CA . TYR A 1 203 ? 35.862 32.807 -38.061 1.00 68.44 203 TYR A CA 1
ATOM 1712 C C . TYR A 1 203 ? 35.209 33.791 -39.056 1.00 68.44 203 TYR A C 1
ATOM 1714 O O . TYR A 1 203 ? 35.859 34.721 -39.536 1.00 68.44 203 TYR A O 1
ATOM 1722 N N . LYS A 1 204 ? 33.908 33.597 -39.339 1.00 68.69 204 LYS A N 1
ATOM 1723 C CA . LYS A 1 204 ? 33.066 34.440 -40.224 1.00 68.69 204 LYS A CA 1
ATOM 1724 C C . LYS A 1 204 ? 33.573 34.614 -41.667 1.00 68.69 204 LYS A C 1
ATOM 1726 O O . LYS A 1 204 ? 33.304 35.632 -42.301 1.00 68.69 204 LYS A O 1
ATOM 1731 N N . THR A 1 205 ? 34.282 33.632 -42.213 1.00 74.12 205 THR A N 1
ATOM 1732 C CA . THR A 1 205 ? 34.611 33.603 -43.649 1.00 74.12 205 THR A CA 1
ATOM 1733 C C . THR A 1 205 ? 33.595 32.759 -44.421 1.00 74.12 205 THR A C 1
ATOM 1735 O O . THR A 1 205 ? 32.964 31.870 -43.853 1.00 74.12 205 THR A O 1
ATOM 1738 N N . LYS A 1 206 ? 33.401 33.035 -45.714 1.00 78.06 206 LYS A N 1
ATOM 1739 C CA . LYS A 1 206 ? 32.573 32.196 -46.592 1.00 78.06 206 LYS A CA 1
ATOM 1740 C C . LYS A 1 206 ? 33.490 31.379 -47.494 1.00 78.06 206 LYS A C 1
ATOM 1742 O O . LYS A 1 206 ? 34.272 31.957 -48.248 1.00 78.06 206 LYS A O 1
ATOM 1747 N N . VAL A 1 207 ? 33.392 30.053 -47.405 1.00 80.38 207 VAL A N 1
ATOM 1748 C CA . VAL A 1 207 ? 34.085 29.140 -48.322 1.00 80.38 207 VAL A CA 1
ATOM 1749 C C . VAL A 1 207 ? 33.387 29.213 -49.677 1.00 80.38 207 VAL A C 1
ATOM 1751 O O . VAL A 1 207 ? 32.163 29.102 -49.752 1.00 80.38 207 VAL A O 1
ATOM 1754 N N . LYS A 1 208 ? 34.161 29.449 -50.736 1.00 80.31 208 LYS A N 1
ATOM 1755 C CA . LYS A 1 208 ? 33.683 29.436 -52.122 1.00 80.31 208 LYS A CA 1
ATOM 1756 C C . LYS A 1 208 ? 34.012 28.118 -52.806 1.00 80.31 208 LYS A C 1
ATOM 1758 O O . LYS A 1 208 ? 33.153 27.561 -53.482 1.00 80.31 208 LYS A O 1
ATOM 1763 N N . THR A 1 209 ? 35.235 27.631 -52.616 1.00 80.94 209 THR A N 1
ATOM 1764 C CA . THR A 1 209 ? 35.745 26.416 -53.254 1.00 80.94 209 THR A CA 1
ATOM 1765 C C . THR A 1 209 ? 36.633 25.622 -52.298 1.00 80.94 209 THR A C 1
ATOM 1767 O O . THR A 1 209 ? 37.196 26.158 -51.339 1.00 80.94 209 THR A O 1
ATOM 1770 N N . GLU A 1 210 ? 36.737 24.321 -52.562 1.00 80.38 210 GLU A N 1
ATOM 1771 C CA . GLU A 1 210 ? 37.668 23.412 -51.897 1.00 80.38 210 GLU A CA 1
ATOM 1772 C C . GLU A 1 210 ? 38.619 22.830 -52.940 1.00 80.38 210 GLU A C 1
ATOM 1774 O O . GLU A 1 210 ? 38.169 22.310 -53.961 1.00 80.38 210 GLU A O 1
ATOM 1779 N N . GLU A 1 211 ? 39.918 22.862 -52.669 1.00 77.94 211 GLU A N 1
ATOM 1780 C CA . GLU A 1 211 ? 40.944 22.299 -53.554 1.00 77.94 211 GLU A CA 1
ATOM 1781 C C . GLU A 1 211 ? 41.865 21.358 -52.782 1.00 77.94 211 GLU A C 1
ATOM 1783 O O . GLU A 1 211 ? 41.987 21.447 -51.560 1.00 77.94 211 GLU A O 1
ATOM 1788 N N . LEU A 1 212 ? 42.521 20.420 -53.465 1.00 73.38 212 LEU A N 1
ATOM 1789 C CA . LEU A 1 212 ? 43.497 19.558 -52.800 1.00 73.38 212 LEU A CA 1
ATOM 1790 C C . LEU A 1 212 ? 44.801 20.324 -52.575 1.00 73.38 212 LEU A C 1
ATOM 1792 O O . LEU A 1 212 ? 45.249 21.068 -53.443 1.00 73.38 212 LEU A O 1
ATOM 1796 N N . LEU A 1 213 ? 45.427 20.118 -51.414 1.00 68.56 213 LEU A N 1
ATOM 1797 C CA . LEU A 1 213 ? 46.585 20.900 -50.964 1.00 68.56 213 LEU A CA 1
ATOM 1798 C C . LEU A 1 213 ? 47.711 21.022 -52.007 1.00 68.56 213 LEU A C 1
ATOM 1800 O O . LEU A 1 213 ? 48.309 22.086 -52.144 1.00 68.56 213 LEU A O 1
ATOM 1804 N N . TYR A 1 214 ? 47.976 19.959 -52.766 1.00 63.62 214 TYR A N 1
ATOM 1805 C CA . TYR A 1 214 ? 49.041 19.908 -53.772 1.00 63.62 214 TYR A CA 1
ATOM 1806 C C . TYR A 1 214 ? 48.786 20.776 -55.018 1.00 63.62 214 TYR A C 1
ATOM 1808 O O . TYR A 1 214 ? 49.679 20.927 -55.850 1.00 63.62 214 TYR A O 1
ATOM 1816 N N . GLN A 1 215 ? 47.590 21.348 -55.165 1.00 62.38 215 GLN A N 1
ATOM 1817 C CA . GLN A 1 215 ? 47.216 22.194 -56.303 1.00 62.38 215 GLN A CA 1
ATOM 1818 C C . GLN A 1 215 ? 47.510 23.684 -56.053 1.00 62.38 215 GLN A C 1
ATOM 1820 O O . GLN A 1 215 ? 47.437 24.488 -56.981 1.00 62.38 215 GLN A O 1
ATOM 1825 N N . ILE A 1 216 ? 47.919 24.059 -54.833 1.00 60.72 216 ILE A N 1
ATOM 1826 C CA . ILE A 1 216 ? 48.113 25.455 -54.421 1.00 60.72 216 ILE A CA 1
ATOM 1827 C C . ILE A 1 216 ? 49.590 25.727 -54.092 1.00 60.72 216 ILE A C 1
ATOM 1829 O O . ILE A 1 216 ? 50.225 25.006 -53.324 1.00 60.72 216 ILE A O 1
ATOM 1833 N N . LYS A 1 217 ? 50.155 26.817 -54.634 1.00 61.59 217 LYS A N 1
ATOM 1834 C CA . LYS A 1 217 ? 51.523 27.273 -54.316 1.00 61.59 217 LYS A CA 1
ATOM 1835 C C . LYS A 1 217 ? 51.552 28.025 -52.975 1.00 61.59 217 LYS A C 1
ATOM 1837 O O . LYS A 1 217 ? 51.032 29.136 -52.882 1.00 61.59 217 LYS A O 1
ATOM 1842 N N . TYR A 1 218 ? 52.199 27.458 -51.953 1.00 62.62 218 TYR A N 1
ATOM 1843 C CA . TYR A 1 218 ? 52.332 28.061 -50.616 1.00 62.62 218 TYR A CA 1
ATOM 1844 C C . TYR A 1 218 ? 53.698 28.704 -50.346 1.00 62.62 218 TYR A C 1
ATOM 1846 O O . TYR A 1 218 ? 54.697 28.414 -51.003 1.00 62.62 218 TYR A O 1
ATOM 1854 N N . LYS A 1 219 ? 53.748 29.560 -49.313 1.00 59.22 219 LYS A N 1
ATOM 1855 C CA . LYS A 1 219 ? 55.009 30.045 -48.735 1.00 59.22 219 LYS A CA 1
ATOM 1856 C C . LYS A 1 219 ? 55.761 28.886 -48.041 1.00 59.22 219 LYS A C 1
ATOM 1858 O O . LYS A 1 219 ? 55.111 28.097 -47.352 1.00 59.22 219 LYS A O 1
ATOM 1863 N N . PRO A 1 220 ? 57.105 28.813 -48.130 1.00 58.34 220 PRO A N 1
ATOM 1864 C CA . PRO A 1 220 ? 57.884 27.624 -47.749 1.00 58.34 220 PRO A CA 1
ATOM 1865 C C . PRO A 1 220 ? 57.699 27.121 -46.306 1.00 58.34 220 PRO A C 1
ATOM 1867 O O . PRO A 1 220 ? 57.743 25.922 -46.061 1.00 58.34 220 PRO A O 1
ATOM 1870 N N . TYR A 1 221 ? 57.465 28.018 -45.345 1.00 56.19 221 TYR A N 1
ATOM 1871 C CA . TYR A 1 221 ? 57.402 27.686 -43.914 1.00 56.19 221 TYR A CA 1
ATOM 1872 C C . TYR A 1 221 ? 56.065 27.077 -43.456 1.00 56.19 221 TYR A C 1
ATOM 1874 O O . TYR A 1 221 ? 56.023 26.384 -42.448 1.00 56.19 221 TYR A O 1
ATOM 1882 N N . LEU A 1 222 ? 54.967 27.331 -44.176 1.00 59.09 222 LEU A N 1
ATOM 1883 C CA . LEU A 1 222 ? 53.666 26.689 -43.933 1.00 59.09 222 LEU A CA 1
ATOM 1884 C C . LEU A 1 222 ? 53.609 25.306 -44.587 1.00 59.09 222 LEU A C 1
ATOM 1886 O O . LEU A 1 222 ? 52.921 24.415 -44.098 1.00 59.09 222 LEU A O 1
ATOM 1890 N N . LEU A 1 223 ? 54.368 25.132 -45.672 1.00 62.00 223 LEU A N 1
ATOM 1891 C CA . LEU A 1 223 ? 54.438 23.887 -46.419 1.00 62.00 223 LEU A CA 1
ATOM 1892 C C . LEU A 1 223 ? 54.980 22.747 -45.547 1.00 62.00 223 LEU A C 1
ATOM 1894 O O . LEU A 1 223 ? 54.395 21.679 -45.547 1.00 62.00 223 LEU A O 1
ATOM 1898 N N . SER A 1 224 ? 56.023 22.966 -44.741 1.00 64.94 224 SER A N 1
ATOM 1899 C CA . SER A 1 224 ? 56.627 21.892 -43.932 1.00 64.94 224 SER A CA 1
ATOM 1900 C C . SER A 1 224 ? 55.688 21.316 -42.864 1.00 64.94 224 SER A C 1
ATOM 1902 O O . SER A 1 224 ? 55.640 20.099 -42.691 1.00 64.94 224 SER A O 1
ATOM 1904 N N . SER A 1 225 ? 54.916 22.157 -42.169 1.00 64.69 225 SER A N 1
ATOM 1905 C CA . SER A 1 225 ? 53.960 21.706 -41.146 1.00 64.69 225 SER A CA 1
ATOM 1906 C C . SER A 1 225 ? 52.733 21.023 -41.751 1.00 64.69 225 SER A C 1
ATOM 1908 O O . SER A 1 225 ? 52.240 20.048 -41.192 1.00 64.69 225 SER A O 1
ATOM 1910 N N . ILE A 1 226 ? 52.245 21.508 -42.897 1.00 65.19 226 ILE A N 1
ATOM 1911 C CA . ILE A 1 226 ? 51.070 20.927 -43.559 1.00 65.19 226 ILE A CA 1
ATOM 1912 C C . ILE A 1 226 ? 51.458 19.661 -44.346 1.00 65.19 226 ILE A C 1
ATOM 1914 O O . ILE A 1 226 ? 50.684 18.710 -44.367 1.00 65.19 226 ILE A O 1
ATOM 1918 N N . SER A 1 227 ? 52.663 19.588 -44.921 1.00 63.69 227 SER A N 1
ATOM 1919 C CA . SER A 1 227 ? 53.164 18.382 -45.596 1.00 63.69 227 SER A CA 1
ATOM 1920 C C . SER A 1 227 ? 53.269 17.188 -44.648 1.00 63.69 227 SER A C 1
ATOM 1922 O O . SER A 1 227 ? 52.853 16.101 -45.028 1.00 63.69 227 SER A O 1
ATOM 1924 N N . LYS A 1 228 ? 53.714 17.390 -43.397 1.00 68.69 228 LYS A N 1
ATOM 1925 C CA . LYS A 1 228 ? 53.704 16.330 -42.371 1.00 68.69 228 LYS A CA 1
ATOM 1926 C C . LYS A 1 228 ? 52.292 15.818 -42.068 1.00 68.69 228 LYS A C 1
ATOM 1928 O O . LYS A 1 228 ? 52.087 14.624 -41.932 1.00 68.69 228 LYS A O 1
ATOM 1933 N N . LEU A 1 229 ? 51.299 16.710 -42.017 1.00 63.84 229 LEU A N 1
ATOM 1934 C CA . LEU A 1 229 ? 49.893 16.321 -41.835 1.00 63.84 229 LEU A CA 1
ATOM 1935 C C . LEU A 1 229 ? 49.312 15.625 -43.075 1.00 63.84 229 LEU A C 1
ATOM 1937 O O . LEU A 1 229 ? 48.417 14.798 -42.950 1.00 63.84 229 LEU A O 1
ATOM 1941 N N . HIS A 1 230 ? 49.811 15.945 -44.268 1.00 65.12 230 HIS A N 1
ATOM 1942 C CA . HIS A 1 230 ? 49.388 15.318 -45.519 1.00 65.12 230 HIS A CA 1
ATOM 1943 C C . HIS A 1 230 ? 49.911 13.878 -45.676 1.00 65.12 230 HIS A C 1
ATOM 1945 O O . HIS A 1 230 ? 49.320 13.091 -46.413 1.00 65.12 230 HIS A O 1
ATOM 1951 N N . GLU A 1 231 ? 51.006 13.517 -45.003 1.00 65.50 231 GLU A N 1
ATOM 1952 C CA . GLU A 1 231 ? 51.503 12.132 -44.964 1.00 65.50 231 GLU A CA 1
ATOM 1953 C C . GLU A 1 231 ? 50.526 11.196 -44.233 1.00 65.50 231 GLU A C 1
ATOM 1955 O O . GLU A 1 231 ? 50.414 10.025 -44.592 1.00 65.50 231 GLU A O 1
ATOM 1960 N N . GLU A 1 232 ? 49.764 11.725 -43.272 1.00 66.38 232 GLU A N 1
ATOM 1961 C CA . GLU A 1 232 ? 48.835 10.953 -42.436 1.00 66.38 232 GLU A CA 1
ATOM 1962 C C . GLU A 1 232 ? 47.351 11.165 -42.797 1.00 66.38 232 GLU A C 1
ATOM 1964 O O . GLU A 1 232 ? 46.524 10.280 -42.569 1.00 66.38 232 GLU A O 1
ATOM 1969 N N . TYR A 1 233 ? 46.992 12.310 -43.392 1.00 71.19 233 TYR A N 1
ATOM 1970 C CA . TYR A 1 233 ? 45.602 12.702 -43.653 1.00 71.19 233 TYR A CA 1
ATOM 1971 C C . TYR A 1 233 ? 45.415 13.287 -45.052 1.00 71.19 233 TYR A C 1
ATOM 1973 O O . TYR A 1 233 ? 46.246 14.035 -45.566 1.00 71.19 233 TYR A O 1
ATOM 1981 N N . LYS A 1 234 ? 44.250 13.044 -45.666 1.00 75.12 234 LYS A N 1
ATOM 1982 C CA . LYS A 1 234 ? 43.899 13.720 -46.921 1.00 75.12 234 LYS A CA 1
ATOM 1983 C C . LYS A 1 234 ? 43.412 15.138 -46.613 1.00 75.12 234 LYS A C 1
ATOM 1985 O O . LYS A 1 234 ? 42.307 15.321 -46.105 1.00 75.12 234 LYS A O 1
ATOM 1990 N N . VAL A 1 235 ? 44.234 16.134 -46.951 1.00 78.00 235 VAL A N 1
ATOM 1991 C CA . VAL A 1 235 ? 43.970 17.555 -46.665 1.00 78.00 235 VAL A CA 1
ATOM 1992 C C . VAL A 1 235 ? 43.391 18.275 -47.887 1.00 78.00 235 VAL A C 1
ATOM 1994 O O . VAL A 1 235 ? 44.002 18.315 -48.959 1.00 78.00 235 VAL A O 1
ATOM 1997 N N . LYS A 1 236 ? 42.224 18.893 -47.708 1.00 81.75 236 LYS A N 1
ATOM 1998 C CA . LYS A 1 236 ? 41.655 19.892 -48.615 1.00 81.75 236 LYS A CA 1
ATOM 1999 C C . LYS A 1 236 ? 41.877 21.295 -48.059 1.00 81.75 236 LYS A C 1
ATOM 2001 O O . LYS A 1 236 ? 41.823 21.525 -46.854 1.00 81.75 236 LYS A O 1
ATOM 2006 N N . VAL A 1 237 ? 42.095 22.249 -48.945 1.00 81.19 237 VAL A N 1
ATOM 2007 C CA . VAL A 1 237 ? 42.230 23.667 -48.640 1.00 81.19 237 VAL A CA 1
ATOM 2008 C C . VAL A 1 237 ? 40.907 24.354 -48.922 1.00 81.19 237 VAL A C 1
ATOM 2010 O O . VAL A 1 237 ? 40.319 24.165 -49.984 1.00 81.19 237 VAL A O 1
ATOM 2013 N N . LEU A 1 238 ? 40.455 25.173 -47.977 1.00 83.69 238 LEU A N 1
ATOM 2014 C CA . LEU A 1 238 ? 39.251 25.980 -48.122 1.00 83.69 238 LEU A CA 1
ATOM 2015 C C . LEU A 1 238 ? 39.652 27.346 -48.674 1.00 83.69 238 LEU A C 1
ATOM 2017 O O . LEU A 1 238 ? 40.398 28.087 -48.023 1.00 83.69 238 LEU A O 1
ATOM 2021 N N . ILE A 1 239 ? 39.150 27.688 -49.855 1.00 80.50 239 ILE A N 1
ATOM 2022 C CA . ILE A 1 239 ? 39.392 28.975 -50.505 1.00 80.50 239 ILE A CA 1
ATOM 2023 C C . ILE A 1 239 ? 38.121 29.815 -50.393 1.00 80.50 239 ILE A C 1
ATOM 2025 O O . ILE A 1 239 ? 37.006 29.362 -50.662 1.00 80.50 239 ILE A O 1
ATOM 2029 N N . GLY A 1 240 ? 38.279 31.054 -49.946 1.00 79.31 240 GLY A N 1
ATOM 2030 C CA . GLY A 1 240 ? 37.162 31.945 -49.681 1.00 79.31 240 GLY A CA 1
ATOM 2031 C C . GLY A 1 240 ? 37.565 33.409 -49.654 1.00 79.31 240 GLY A C 1
ATOM 2032 O O . GLY A 1 240 ? 38.724 33.778 -49.856 1.00 79.31 240 GLY A O 1
ATOM 2033 N N . GLU A 1 241 ? 36.586 34.261 -49.387 1.00 71.69 241 GLU A N 1
ATOM 2034 C CA . GLU A 1 241 ? 36.807 35.697 -49.244 1.00 71.69 241 GLU A CA 1
ATOM 2035 C C . GLU A 1 241 ? 37.007 36.059 -47.775 1.00 71.69 241 GLU A C 1
ATOM 2037 O O . GLU A 1 241 ? 36.239 35.663 -46.891 1.00 71.69 241 GLU A O 1
ATOM 2042 N N . LYS A 1 242 ? 38.041 36.861 -47.508 1.00 58.91 242 LYS A N 1
ATOM 2043 C CA . LYS A 1 242 ? 38.135 37.590 -46.245 1.00 58.91 242 LYS A CA 1
ATOM 2044 C C . LYS A 1 242 ? 37.179 38.775 -46.355 1.00 58.91 242 LYS A C 1
ATOM 2046 O O . LYS A 1 242 ? 37.241 39.493 -47.346 1.00 58.91 242 LYS A O 1
ATOM 2051 N N . THR A 1 243 ? 36.349 38.998 -45.338 1.00 56.47 243 THR A N 1
ATOM 2052 C CA . THR A 1 243 ? 35.251 39.991 -45.281 1.00 56.47 243 THR A CA 1
ATOM 2053 C C . THR A 1 243 ? 35.608 41.437 -45.671 1.00 56.47 243 THR A C 1
ATOM 2055 O O . THR A 1 243 ? 34.714 42.265 -45.791 1.00 56.47 243 THR A O 1
ATOM 2058 N N . SER A 1 244 ? 36.885 41.752 -45.895 1.00 57.09 244 SER A N 1
ATOM 2059 C CA . SER A 1 244 ? 37.397 43.072 -46.264 1.00 57.09 244 SER A CA 1
ATOM 2060 C C . SER A 1 244 ? 38.147 43.144 -47.606 1.00 57.09 244 SER A C 1
ATOM 2062 O O . SER A 1 244 ? 38.604 44.223 -47.973 1.00 57.09 244 SER A O 1
ATOM 2064 N N . THR A 1 245 ? 38.302 42.046 -48.362 1.00 56.16 245 THR A N 1
ATOM 2065 C CA . THR A 1 245 ? 38.968 42.058 -49.682 1.00 56.16 245 THR A CA 1
ATOM 2066 C C . THR A 1 245 ? 38.342 41.048 -50.646 1.00 56.16 245 THR A C 1
ATOM 2068 O O . THR A 1 245 ? 38.285 39.870 -50.312 1.00 56.16 245 THR A O 1
ATOM 2071 N N . SER A 1 246 ? 38.014 41.458 -51.877 1.00 57.75 246 SER A N 1
ATOM 2072 C CA . SER A 1 246 ? 37.507 40.595 -52.969 1.00 57.75 246 SER A CA 1
ATOM 2073 C C . SER A 1 246 ? 38.535 39.604 -53.543 1.00 57.75 246 SER A C 1
ATOM 2075 O O . SER A 1 246 ? 38.276 38.930 -54.535 1.00 57.75 246 SER A O 1
ATOM 2077 N N . LYS A 1 247 ? 39.730 39.521 -52.946 1.00 62.50 247 LYS A N 1
ATOM 2078 C CA . LYS A 1 247 ? 40.767 38.566 -53.343 1.00 62.50 247 LYS A CA 1
ATOM 2079 C C . LYS A 1 247 ? 40.554 37.254 -52.604 1.00 62.50 247 LYS A C 1
ATOM 2081 O O . LYS A 1 247 ? 40.571 37.237 -51.371 1.00 62.50 247 LYS A O 1
ATOM 2086 N N . GLU A 1 248 ? 40.412 36.178 -53.367 1.00 68.75 248 GLU A N 1
ATOM 2087 C CA . GLU A 1 248 ? 40.328 34.817 -52.846 1.00 68.75 248 GLU A CA 1
ATOM 2088 C C . GLU A 1 248 ? 41.605 34.465 -52.084 1.00 68.75 248 GLU A C 1
ATOM 2090 O O . GLU A 1 248 ? 42.729 34.732 -52.524 1.00 68.75 248 GLU A O 1
ATOM 2095 N N . LYS A 1 249 ? 41.428 33.927 -50.880 1.00 75.25 249 LYS A N 1
ATOM 2096 C CA . LYS A 1 249 ? 42.513 33.508 -49.999 1.00 75.25 249 LYS A CA 1
ATOM 2097 C C . LYS A 1 249 ? 42.169 32.173 -49.370 1.00 75.25 249 LYS A C 1
ATOM 2099 O O . LYS A 1 249 ? 41.007 31.800 -49.247 1.00 75.25 249 LYS A O 1
ATOM 2104 N N . VAL A 1 250 ? 43.206 31.488 -48.913 1.00 77.31 250 VAL A N 1
ATOM 2105 C CA . VAL A 1 250 ? 43.054 30.326 -48.043 1.00 77.31 250 VAL A CA 1
ATOM 2106 C C . VAL A 1 250 ? 42.418 30.790 -46.733 1.00 77.31 250 VAL A C 1
ATOM 2108 O O . VAL A 1 250 ? 42.995 31.612 -46.018 1.00 77.31 250 VAL A O 1
ATOM 2111 N N . VAL A 1 251 ? 41.221 30.287 -46.443 1.00 79.94 251 VAL A N 1
ATOM 2112 C CA . VAL A 1 251 ? 40.435 30.610 -45.242 1.00 79.94 251 VAL A CA 1
ATOM 2113 C C . VAL A 1 251 ? 40.356 29.440 -44.263 1.00 79.94 251 VAL A C 1
ATOM 2115 O O . VAL A 1 251 ? 39.791 29.591 -43.182 1.00 79.94 251 VAL A O 1
ATOM 2118 N N . GLY A 1 252 ? 40.933 28.288 -44.604 1.00 82.75 252 GLY A N 1
ATOM 2119 C CA . GLY A 1 252 ? 40.971 27.132 -43.721 1.00 82.75 252 GLY A CA 1
ATOM 2120 C C . GLY A 1 252 ? 41.450 25.853 -44.395 1.00 82.75 252 GLY A C 1
ATOM 2121 O O . GLY A 1 252 ? 41.868 25.861 -45.554 1.00 82.75 252 GLY A O 1
ATOM 2122 N N . PHE A 1 253 ? 41.351 24.758 -43.648 1.00 83.19 253 PHE A N 1
ATOM 2123 C CA . PHE A 1 253 ? 41.710 23.410 -44.069 1.00 83.19 253 PHE A CA 1
ATOM 2124 C C . PHE A 1 253 ? 40.633 22.417 -43.632 1.00 83.19 253 PHE A C 1
ATOM 2126 O O . PHE A 1 253 ? 40.009 22.570 -42.583 1.00 83.19 253 PHE A O 1
ATOM 2133 N N . SER A 1 254 ? 40.428 21.395 -44.446 1.00 81.75 254 SER A N 1
ATOM 2134 C CA . SER A 1 254 ? 39.546 20.267 -44.194 1.00 81.75 254 SER A CA 1
ATOM 2135 C C . SER A 1 254 ? 40.401 19.001 -44.191 1.00 81.75 254 SER A C 1
ATOM 2137 O O . SER A 1 254 ? 41.149 18.738 -45.132 1.00 81.75 254 SER A O 1
ATOM 2139 N N . PHE A 1 255 ? 40.329 18.245 -43.102 1.00 79.75 255 PHE A N 1
ATOM 2140 C CA . PHE A 1 255 ? 41.110 17.035 -42.876 1.00 79.75 255 PHE A CA 1
ATOM 2141 C C . PHE A 1 255 ? 40.172 15.841 -42.931 1.00 79.75 255 PHE A C 1
ATOM 2143 O O . PHE A 1 255 ? 39.313 15.702 -42.062 1.00 79.75 255 PHE A O 1
ATOM 2150 N N . LEU A 1 256 ? 40.326 14.991 -43.945 1.00 77.69 256 LEU A N 1
ATOM 2151 C CA . LEU A 1 256 ? 39.610 13.724 -44.015 1.00 77.69 256 LEU A CA 1
ATOM 2152 C C . LEU A 1 256 ? 40.383 12.676 -43.208 1.00 77.69 256 LEU A C 1
ATOM 2154 O O . LEU A 1 256 ? 41.540 12.376 -43.520 1.00 77.69 256 LEU A O 1
ATOM 2158 N N . LEU A 1 257 ? 39.735 12.128 -42.185 1.00 72.81 257 LEU A N 1
ATOM 2159 C CA . LEU A 1 257 ? 40.297 11.104 -41.315 1.00 72.81 257 LEU A CA 1
ATOM 2160 C C . LEU A 1 257 ? 40.383 9.746 -42.047 1.00 72.81 257 LEU A C 1
ATOM 2162 O O . LEU A 1 257 ? 39.555 9.454 -42.917 1.00 72.81 257 LEU A O 1
ATOM 2166 N N . PRO A 1 258 ? 41.383 8.906 -41.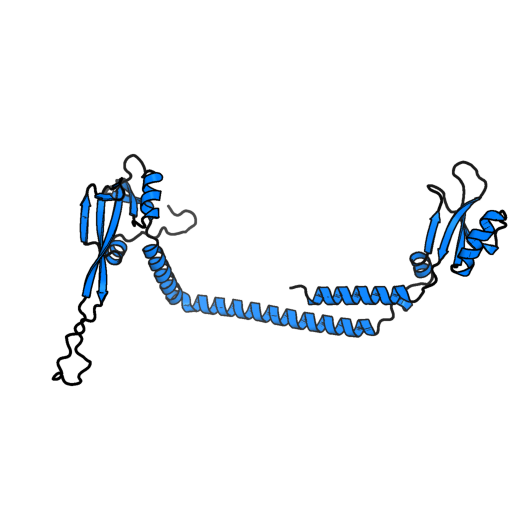725 1.00 59.44 258 PRO A N 1
ATOM 2167 C CA . PRO A 1 258 ? 41.708 7.713 -42.507 1.00 59.44 258 PRO A CA 1
ATOM 2168 C C . PRO A 1 258 ? 40.728 6.541 -42.337 1.00 59.44 258 PRO A C 1
ATOM 2170 O O . PRO A 1 258 ? 40.732 5.629 -43.169 1.00 59.44 258 PRO A O 1
ATOM 2173 N N . ASP A 1 259 ? 39.877 6.528 -41.305 1.00 64.94 259 ASP A N 1
ATOM 2174 C CA . ASP A 1 259 ? 39.134 5.315 -40.956 1.00 64.94 259 ASP A CA 1
ATOM 2175 C C . ASP A 1 259 ? 37.725 5.248 -41.568 1.00 64.94 259 ASP A C 1
ATOM 2177 O O . ASP A 1 259 ? 36.783 5.934 -41.165 1.00 64.94 259 ASP A O 1
ATOM 2181 N N . LYS A 1 260 ? 37.581 4.371 -42.567 1.00 56.75 260 LYS A N 1
ATOM 2182 C CA . LYS A 1 260 ? 36.321 4.079 -43.266 1.00 56.75 260 LYS A CA 1
ATOM 2183 C C . LYS A 1 260 ? 35.484 2.958 -42.669 1.00 56.75 260 LYS A C 1
ATOM 2185 O O . LYS A 1 260 ? 34.368 2.744 -43.152 1.00 56.75 260 LYS A O 1
ATOM 2190 N N . TYR A 1 261 ? 36.004 2.261 -41.667 1.00 57.75 261 TYR A N 1
ATOM 2191 C CA . TYR A 1 261 ? 35.384 1.074 -41.088 1.00 57.75 261 TYR A CA 1
ATOM 2192 C C . TYR A 1 261 ? 34.775 1.342 -39.706 1.00 57.75 261 TYR A C 1
ATOM 2194 O O . TYR A 1 261 ? 33.794 0.689 -39.357 1.00 57.75 261 TYR A O 1
ATOM 2202 N N . LEU A 1 262 ? 35.249 2.370 -38.992 1.00 65.69 262 LEU A N 1
ATOM 2203 C CA . LEU A 1 262 ? 34.800 2.699 -37.634 1.00 65.69 262 LEU A CA 1
ATOM 2204 C C . LEU A 1 262 ? 33.291 3.004 -37.526 1.00 65.69 262 LEU A C 1
ATOM 2206 O O . LEU A 1 262 ? 32.610 2.477 -36.654 1.00 65.69 262 LEU A O 1
ATOM 2210 N N . TYR A 1 263 ? 32.730 3.797 -38.445 1.00 69.69 263 TYR A N 1
ATOM 2211 C CA . TYR A 1 263 ? 31.353 4.305 -38.313 1.00 69.69 263 TYR A CA 1
ATOM 2212 C C . TYR A 1 263 ? 30.268 3.232 -38.435 1.00 69.69 263 TYR A C 1
ATOM 2214 O O . TYR A 1 263 ? 29.245 3.307 -37.760 1.00 69.69 263 TYR A O 1
ATOM 2222 N N . GLY A 1 264 ? 30.468 2.232 -39.299 1.00 72.25 264 GLY A N 1
ATOM 2223 C CA . GLY A 1 264 ? 29.506 1.137 -39.444 1.00 72.25 264 GLY A CA 1
ATOM 2224 C C . GLY A 1 264 ? 29.455 0.262 -38.192 1.00 72.25 264 GLY A C 1
ATOM 2225 O O . GLY A 1 264 ? 28.379 -0.159 -37.775 1.00 72.25 264 GLY A O 1
ATOM 2226 N N . GLN A 1 265 ? 30.616 0.043 -37.573 1.00 77.75 265 GLN A N 1
ATOM 2227 C CA . GLN A 1 265 ? 30.733 -0.686 -36.319 1.00 77.75 265 GLN A CA 1
ATOM 2228 C C . GLN A 1 265 ? 30.154 0.114 -35.145 1.00 77.75 265 GLN A C 1
ATOM 2230 O O . GLN A 1 265 ? 29.342 -0.419 -34.401 1.00 77.75 265 GLN A O 1
ATOM 2235 N N . GLN A 1 266 ? 30.463 1.408 -35.043 1.00 75.81 266 GLN A N 1
ATOM 2236 C CA . GLN A 1 266 ? 29.904 2.289 -34.011 1.00 75.81 266 GLN A CA 1
ATOM 2237 C C . GLN A 1 266 ? 28.374 2.368 -34.076 1.00 75.81 266 GLN A C 1
ATOM 2239 O O . GLN A 1 266 ? 27.706 2.311 -33.049 1.00 75.81 266 GLN A O 1
ATOM 2244 N N . LEU A 1 267 ? 27.788 2.453 -35.277 1.00 78.25 267 LEU A N 1
ATOM 2245 C CA . LEU A 1 267 ? 26.329 2.412 -35.436 1.00 78.25 267 LEU A CA 1
ATOM 2246 C C . LEU A 1 267 ? 25.742 1.073 -34.980 1.00 78.25 267 LEU A C 1
ATOM 2248 O O . LEU A 1 267 ? 24.687 1.053 -34.351 1.00 78.25 267 LEU A O 1
ATOM 2252 N N . LYS A 1 268 ? 26.430 -0.038 -35.254 1.00 82.94 268 LYS A N 1
ATOM 2253 C CA . LYS A 1 268 ? 26.023 -1.364 -34.782 1.00 82.94 268 LYS A CA 1
ATOM 2254 C C . LYS A 1 268 ? 26.063 -1.456 -33.257 1.00 82.94 268 LYS A C 1
ATOM 2256 O O . LYS A 1 268 ? 25.096 -1.924 -32.669 1.00 82.94 268 LYS A O 1
ATOM 2261 N N . GLU A 1 269 ? 27.123 -0.951 -32.630 1.00 82.19 269 GLU A N 1
ATOM 2262 C CA . GLU A 1 269 ? 27.276 -0.891 -31.170 1.00 82.19 269 GLU A CA 1
ATOM 2263 C C . GLU A 1 269 ? 26.183 -0.024 -30.522 1.00 82.19 269 GLU A C 1
ATOM 2265 O O . GLU A 1 269 ? 25.572 -0.438 -29.539 1.00 82.19 269 GLU A O 1
ATOM 2270 N N . ILE A 1 270 ? 25.848 1.128 -31.117 1.00 81.88 270 ILE A N 1
ATOM 2271 C CA . ILE A 1 270 ? 24.734 1.978 -30.664 1.00 81.88 270 ILE A CA 1
ATOM 2272 C C . ILE A 1 270 ? 23.398 1.230 -30.760 1.00 81.88 270 ILE A C 1
ATOM 2274 O O . ILE A 1 270 ? 22.608 1.254 -29.820 1.00 81.88 270 ILE A O 1
ATOM 2278 N N . MET A 1 271 ? 23.132 0.545 -31.874 1.00 83.62 271 MET A N 1
ATOM 2279 C CA . MET A 1 271 ? 21.887 -0.209 -32.056 1.00 83.62 271 MET A CA 1
ATOM 2280 C C . MET A 1 271 ? 21.790 -1.397 -31.090 1.00 83.62 271 MET A C 1
ATOM 2282 O O . MET A 1 271 ? 20.723 -1.647 -30.533 1.00 83.62 271 MET A O 1
ATOM 2286 N N . GLN A 1 272 ? 22.901 -2.093 -30.831 1.00 86.19 272 GLN A N 1
ATOM 2287 C CA . GLN A 1 272 ? 22.975 -3.149 -29.817 1.00 86.19 272 GLN A CA 1
ATOM 2288 C C . GLN A 1 272 ? 22.710 -2.595 -28.414 1.00 86.19 272 GLN A C 1
ATOM 2290 O O . GLN A 1 272 ? 21.937 -3.185 -27.658 1.00 86.19 272 GLN A O 1
ATOM 2295 N N . TYR A 1 273 ? 23.285 -1.435 -28.089 1.00 85.38 273 TYR A N 1
ATOM 2296 C CA . TYR A 1 273 ? 23.026 -0.743 -26.833 1.00 85.38 273 TYR A CA 1
ATOM 2297 C C . TYR A 1 273 ? 21.537 -0.392 -26.681 1.00 85.38 273 TYR A C 1
ATOM 2299 O O . TYR A 1 273 ? 20.925 -0.753 -25.677 1.00 85.38 273 TYR A O 1
ATOM 2307 N N . VAL A 1 274 ? 20.911 0.195 -27.708 1.00 82.50 274 VAL A N 1
ATOM 2308 C CA . VAL A 1 274 ? 19.470 0.513 -27.710 1.00 82.50 274 VAL A CA 1
ATOM 2309 C C . VAL A 1 274 ? 18.611 -0.738 -27.500 1.00 82.50 274 VAL A C 1
ATOM 2311 O O . VAL A 1 274 ? 17.676 -0.706 -26.701 1.00 82.50 274 VAL A O 1
ATOM 2314 N N . LEU A 1 275 ? 18.923 -1.854 -28.165 1.00 85.19 275 LEU A N 1
ATOM 2315 C CA . LEU A 1 275 ? 18.202 -3.116 -27.967 1.00 85.19 275 LEU A CA 1
ATOM 2316 C C . LEU A 1 275 ? 18.371 -3.656 -26.538 1.00 85.19 275 LEU A C 1
ATOM 2318 O O . LEU A 1 275 ? 17.408 -4.163 -25.962 1.00 85.19 275 LEU A O 1
ATOM 2322 N N . SER A 1 276 ? 19.556 -3.510 -25.939 1.00 83.19 276 SER A N 1
ATOM 2323 C CA . SER A 1 276 ? 19.808 -3.926 -24.554 1.00 83.19 276 SER A CA 1
ATOM 2324 C C . SER A 1 276 ? 19.039 -3.078 -23.531 1.00 83.19 276 SER A C 1
ATOM 2326 O O . SER A 1 276 ? 18.405 -3.626 -22.631 1.00 83.19 276 SER A O 1
ATOM 2328 N N . GLU A 1 277 ? 18.974 -1.760 -23.726 1.00 84.56 277 GLU A N 1
ATOM 2329 C CA . GLU A 1 277 ? 18.158 -0.845 -22.917 1.00 84.56 277 GLU A CA 1
ATOM 2330 C C . GLU A 1 277 ? 16.661 -1.166 -23.045 1.00 84.56 277 GLU A C 1
ATOM 2332 O O . GLU A 1 277 ? 15.927 -1.227 -22.056 1.00 84.56 277 GLU A O 1
ATOM 2337 N N . LEU A 1 278 ? 16.193 -1.454 -24.264 1.00 81.00 278 LEU A N 1
ATOM 2338 C CA . LEU A 1 278 ? 14.811 -1.868 -24.505 1.00 81.00 278 LEU A CA 1
ATOM 2339 C C . LEU A 1 278 ? 14.477 -3.223 -23.874 1.00 81.00 278 LEU A C 1
ATOM 2341 O O . LEU A 1 278 ? 13.306 -3.458 -23.587 1.00 81.00 278 LEU A O 1
ATOM 2345 N N . LYS A 1 279 ? 15.459 -4.096 -23.637 1.00 78.62 279 LYS A N 1
ATOM 2346 C CA . LYS A 1 279 ? 15.264 -5.378 -22.943 1.00 78.62 279 LYS A CA 1
ATOM 2347 C C . LYS A 1 279 ? 15.110 -5.201 -21.431 1.00 78.62 279 LYS A C 1
ATOM 2349 O O . LYS A 1 279 ? 14.380 -5.960 -20.804 1.00 78.62 279 LYS A O 1
ATOM 2354 N N . ASN A 1 280 ? 15.773 -4.190 -20.873 1.00 75.94 280 ASN A N 1
ATOM 2355 C CA . ASN A 1 280 ? 15.837 -3.936 -19.432 1.00 75.94 280 ASN A CA 1
ATOM 2356 C C . ASN A 1 280 ? 14.763 -2.964 -18.924 1.00 75.94 280 ASN A C 1
ATOM 2358 O O . ASN A 1 280 ? 14.589 -2.824 -17.714 1.00 75.94 280 ASN A O 1
ATOM 2362 N N . LYS A 1 281 ? 14.034 -2.288 -19.819 1.00 72.88 281 LYS A N 1
ATOM 2363 C CA . LYS A 1 281 ? 12.897 -1.446 -19.426 1.00 72.88 281 LYS A CA 1
ATOM 2364 C C . LYS A 1 281 ? 11.755 -2.309 -18.859 1.00 72.88 281 LYS A C 1
ATOM 2366 O O . LYS A 1 281 ? 11.413 -3.296 -19.519 1.00 72.88 281 LYS A O 1
ATOM 2371 N N . PRO A 1 282 ? 11.151 -1.913 -17.720 1.00 57.06 282 PRO A N 1
ATOM 2372 C CA . PRO A 1 282 ? 9.982 -2.585 -17.157 1.00 57.06 282 PRO A CA 1
ATOM 2373 C C . PRO A 1 282 ? 8.802 -2.635 -18.137 1.00 57.06 282 PRO A C 1
ATOM 2375 O O . PRO A 1 282 ? 8.784 -1.855 -19.127 1.00 57.06 282 PRO A O 1
#

pLDDT: mean 78.7, std 14.47, range [28.56, 96.5]